Protein AF-0000000066051277 (afdb_homodimer)

Solvent-accessible surface area (backbone atoms only — not comparable to full-atom values): 14052 Å² total; per-residue (Å²): 125,56,69,66,59,28,50,52,52,25,37,53,49,44,34,52,48,51,53,49,52,51,49,50,53,50,52,48,50,51,59,50,65,76,51,90,43,71,68,25,50,47,50,42,51,48,32,66,74,40,41,68,62,47,46,63,62,49,44,80,50,38,84,92,51,58,75,88,71,47,57,61,63,60,47,34,45,51,41,49,37,49,40,40,54,74,71,34,86,90,47,46,30,68,54,43,52,53,51,49,35,55,50,27,51,70,78,54,38,70,67,49,19,53,50,51,45,59,34,46,60,72,66,45,57,91,78,105,125,55,70,67,57,27,50,52,52,25,37,53,48,46,36,52,48,51,53,50,51,51,51,49,54,50,52,49,48,51,59,50,65,75,49,89,42,70,66,25,49,48,50,41,52,48,32,67,77,39,40,67,64,47,48,62,61,49,44,81,51,39,85,93,50,58,74,86,72,49,58,59,62,61,47,34,46,50,41,48,39,50,40,40,54,74,72,34,85,91,47,48,30,68,55,45,51,51,51,48,34,55,50,28,51,71,78,54,39,70,66,50,20,53,51,51,44,59,35,46,60,70,67,46,57,92,77,106

Organism: Listeria innocua serovar 6a (strain ATCC BAA-680 / CLIP 11262) (NCBI:txid272626)

Nearest PDB structures (foldseek):
  1eyv-assembly1_A  TM=7.368E-01  e=5.996E-05  Mycobacterium tuberculosis
  3imq-assembly1_A  TM=7.359E-01  e=5.687E-05  Escherichia coli K-12
  1tzw-assembly1_A  TM=7.197E-01  e=1.256E-04  Thermotoga maritima
  4eya-assembly1_A  TM=8.739E-01  e=1.219E-03  Aquifex aeolicus VF5
  3r2d-assembly1_A  TM=8.546E-01  e=1.961E-03  Aquifex aeolicus

pLDDT: mean 93.43, std 6.81, range [56.47, 98.62]

Sequence (256 aa):
MKRREAREKALQAL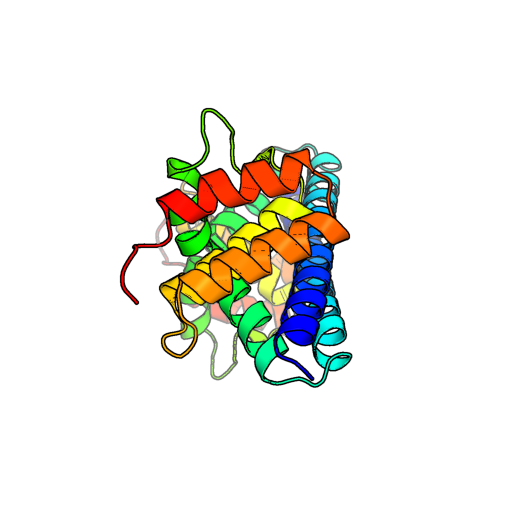FQIELNEMSLDQAIKNIMEDEQDDYMEQLVEGVMANKAEIDAIIEPNLDNWRIDRLNKVDLSLLRLSVYEIKYLDDVPNRVSLNESIEIAKIYSDEKSSKFINGVLANIAPEDKMKRREAREKALQALFQIELNEMSLDQAIKNIMEDEQDDYMEQLVEGVMANKAEIDAIIEPNLDNWRIDRLNKVDLSLLRLSVYEIKYLDDVPNRVSLNESIEIAKIYSDEKSSKFINGVLANIAPEDK

Foldseek 3Di:
DPPVVVVVVVVVVVVVVVVVVVVVVVVVVVVLVVDPDPVVNCLVVQLVVCVVVLLVLQQVLQDVDGLVPDDPVLSSLSSSLSSCQPPPPVAQNVRSLVVSLVVCVVPHNPVSSVNSNSRSVVRRDPGD/DPPVVVVVVVVVVVVVVVVVVVVVVVVVVVVLVVDPDPVVNCLVVQLVVCVVVLLVLQQVLQDVDGLVPDDPVLSSLSSSLSSCQPPPPVDQNVRSLVVSLVVCVVPHNPVSSVNSNSRSVVRRDPGD

Radius of gyration: 22.92 Å; Cα contacts (8 Å, |Δi|>4): 267; chains: 2; bounding box: 42×63×50 Å

InterPro domains:
  IPR006027 NusB/RsmB/TIM44 [PF01029] (4-124)
  IPR011605 NusB antitermination factor [MF_00073] (1-128)
  IPR011605 NusB antitermination factor [PTHR11078] (39-125)
  IPR011605 NusB antitermination factor [TIGR01951] (2-125)
  IPR035926 NusB-like superfamily [G3DSA:1.10.940.10] (1-128)
  IPR035926 NusB-like superfamily [SSF48013] (2-125)

Secondary structure (DSSP, 8-state):
--HHHHHHHHHHHHHHHHHHHHHHHHHHHHHHHH---HHHHHHHHHHHHTHHHHHHHHGGGSSS--GGGS-HHHHHHHHHHHHHHHH-TTS-HHHHHHHHHHHHHHHS-HHHHHHHHHHHHHHS-S--/--HHHHHHHHHHHHHHHHHHHHHHHHHHHHHHHH---HHHHHHHHHHHHTHHHHHHHHGGGSSS--GGGS-HHHHHHHHHHHHHHHH-TTS-HHHHHHHHHHHHHHHS-HHHHHHHHHHHHHHS-S--

Structure (mmCIF, N/CA/C/O backbone):
data_AF-0000000066051277-model_v1
#
loop_
_entity.id
_entity.type
_entity.pdbx_description
1 polymer 'Transcription antitermination protein NusB'
#
loop_
_atom_site.group_PDB
_atom_site.id
_atom_site.type_symbol
_atom_site.label_atom_id
_atom_site.label_alt_id
_atom_site.label_comp_id
_atom_site.label_asym_id
_atom_site.label_entity_id
_atom_site.label_seq_id
_atom_site.pdbx_PDB_ins_code
_atom_site.Cartn_x
_atom_site.Cartn_y
_atom_site.Cartn_z
_atom_site.occupancy
_atom_site.B_iso_or_equiv
_atom_site.auth_seq_id
_atom_site.auth_comp_id
_atom_site.auth_asym_id
_atom_site.auth_atom_id
_atom_site.pdbx_PDB_model_num
ATOM 1 N N . MET A 1 1 ? 11.234 27.391 3.758 1 76.5 1 MET A N 1
ATOM 2 C CA . MET A 1 1 ? 9.789 27.453 3.938 1 76.5 1 MET A CA 1
ATOM 3 C C . MET A 1 1 ? 9.43 27.594 5.41 1 76.5 1 MET A C 1
ATOM 5 O O . MET A 1 1 ? 10.125 27.078 6.281 1 76.5 1 MET A O 1
ATOM 9 N N . LYS A 1 2 ? 8.555 28.531 5.594 1 90.62 2 LYS A N 1
ATOM 10 C CA . LYS A 1 2 ? 7.996 28.594 6.941 1 90.62 2 LYS A CA 1
ATOM 11 C C . LYS A 1 2 ? 7.324 27.266 7.309 1 90.62 2 LYS A C 1
ATOM 13 O O . LYS A 1 2 ? 6.812 26.562 6.438 1 90.62 2 LYS A O 1
ATOM 18 N N . ARG A 1 3 ? 7.445 26.922 8.555 1 93.5 3 ARG A N 1
ATOM 19 C CA . ARG A 1 3 ? 6.918 25.641 9.008 1 93.5 3 ARG A CA 1
ATOM 20 C C . ARG A 1 3 ? 5.426 25.516 8.719 1 93.5 3 ARG A C 1
ATOM 22 O O . ARG A 1 3 ? 4.93 24.438 8.398 1 93.5 3 ARG A O 1
ATOM 29 N N . ARG A 1 4 ? 4.82 26.609 8.711 1 93.31 4 ARG A N 1
ATOM 30 C CA . ARG A 1 4 ? 3.398 26.625 8.375 1 93.31 4 ARG A CA 1
ATOM 31 C C . ARG A 1 4 ? 3.17 26.219 6.926 1 93.31 4 ARG A C 1
ATOM 33 O O . ARG A 1 4 ? 2.291 25.406 6.637 1 93.31 4 ARG A O 1
ATOM 40 N N . GLU A 1 5 ? 3.857 26.797 6.047 1 94 5 GLU A N 1
ATOM 41 C CA . GLU A 1 5 ? 3.775 26.453 4.633 1 94 5 GLU A CA 1
ATOM 42 C C . GLU A 1 5 ? 4.156 25 4.391 1 94 5 GLU A C 1
ATOM 44 O O . GLU A 1 5 ? 3.539 24.312 3.572 1 94 5 GLU A O 1
ATOM 49 N N . ALA A 1 6 ? 5.152 24.578 5.125 1 95.81 6 ALA A N 1
ATOM 50 C CA . ALA A 1 6 ? 5.582 23.188 5.023 1 95.81 6 ALA A CA 1
ATOM 51 C C . ALA A 1 6 ? 4.469 22.234 5.449 1 95.81 6 ALA A C 1
ATOM 53 O O . ALA A 1 6 ? 4.262 21.203 4.82 1 95.81 6 ALA A O 1
ATOM 54 N N . ARG A 1 7 ? 3.77 22.594 6.469 1 97 7 ARG A N 1
ATOM 55 C CA . ARG A 1 7 ? 2.643 21.797 6.934 1 97 7 ARG A CA 1
ATOM 56 C C . ARG A 1 7 ? 1.545 21.734 5.875 1 97 7 ARG A C 1
ATOM 58 O O . ARG A 1 7 ? 0.976 20.656 5.629 1 97 7 ARG A O 1
ATOM 65 N N . GLU A 1 8 ? 1.301 22.812 5.254 1 96.06 8 GLU A N 1
ATOM 66 C CA . GLU A 1 8 ? 0.269 22.859 4.223 1 96.06 8 GLU A CA 1
ATOM 67 C C . GLU A 1 8 ? 0.643 22 3.021 1 96.06 8 GLU A C 1
ATOM 69 O O . GLU A 1 8 ? -0.196 21.266 2.494 1 96.06 8 GLU A O 1
ATOM 74 N N . LYS A 1 9 ? 1.836 22.109 2.629 1 96.12 9 LYS A N 1
ATOM 75 C CA . LYS A 1 9 ? 2.311 21.281 1.52 1 96.12 9 LYS A CA 1
ATOM 76 C C . LYS A 1 9 ? 2.293 19.797 1.885 1 96.12 9 LYS A C 1
ATOM 78 O O . LYS A 1 9 ? 1.962 18.953 1.053 1 96.12 9 LYS A O 1
ATOM 83 N N . ALA A 1 10 ? 2.664 19.516 3.115 1 97.69 10 ALA A N 1
ATOM 84 C CA . ALA A 1 10 ? 2.611 18.125 3.59 1 97.69 10 ALA A CA 1
ATOM 85 C C . ALA A 1 10 ? 1.184 17.594 3.561 1 97.69 10 ALA A C 1
ATOM 87 O O . ALA A 1 10 ? 0.951 16.453 3.146 1 97.69 10 ALA A O 1
ATOM 88 N N . LEU A 1 11 ? 0.294 18.406 3.939 1 97.88 11 LEU A N 1
ATOM 89 C CA . LEU A 1 11 ? -1.113 18.031 3.895 1 97.88 11 LEU A CA 1
ATOM 90 C C . LEU A 1 11 ? -1.547 17.719 2.469 1 97.88 11 LEU A C 1
ATOM 92 O O . LEU A 1 11 ? -2.213 16.703 2.225 1 97.88 11 LEU A O 1
ATOM 96 N N . GLN A 1 12 ? -1.216 18.547 1.548 1 96.19 12 GLN A N 1
ATOM 97 C CA . GLN A 1 12 ? -1.553 18.328 0.144 1 96.19 12 GLN A CA 1
ATOM 98 C C . GLN A 1 12 ? -0.953 17.031 -0.378 1 96.19 12 GLN A C 1
ATOM 100 O O . GLN A 1 12 ? -1.622 16.266 -1.083 1 96.19 12 GLN A O 1
ATOM 105 N N . ALA A 1 13 ? 0.309 16.844 -0.024 1 96.88 13 ALA A N 1
ATOM 106 C CA . ALA A 1 13 ? 0.984 15.617 -0.44 1 96.88 13 ALA A CA 1
ATOM 107 C C . ALA A 1 13 ? 0.293 14.383 0.141 1 96.88 13 ALA A C 1
ATOM 109 O O . ALA A 1 13 ? 0.032 13.414 -0.576 1 96.88 13 ALA A O 1
ATOM 110 N N . LEU A 1 14 ? -0.016 14.406 1.415 1 97.81 14 LEU A N 1
ATOM 111 C CA . LEU A 1 14 ? -0.665 13.289 2.088 1 97.81 14 LEU A CA 1
ATOM 112 C C . LEU A 1 14 ? -2.043 13.023 1.49 1 97.81 14 LEU A C 1
ATOM 114 O O . LEU A 1 14 ? -2.443 11.867 1.339 1 97.81 14 LEU A O 1
ATOM 118 N N . PHE A 1 15 ? -2.691 14.109 1.168 1 96.06 15 PHE A N 1
ATOM 119 C CA . PHE A 1 15 ? -4 13.977 0.537 1 96.06 15 PHE A CA 1
ATOM 120 C C . PHE A 1 15 ? -3.879 13.297 -0.823 1 96.06 15 PHE A C 1
ATOM 122 O O . PHE A 1 15 ? -4.652 12.391 -1.141 1 96.06 15 PHE A O 1
ATOM 129 N N . GLN A 1 16 ? -2.957 13.711 -1.599 1 95.5 16 GLN A N 1
ATOM 130 C CA . GLN A 1 16 ? -2.734 13.133 -2.92 1 95.5 16 GLN A CA 1
ATOM 131 C C . GLN A 1 16 ? -2.354 11.656 -2.818 1 95.5 16 GLN A C 1
ATOM 133 O O . GLN A 1 16 ? -2.83 10.836 -3.602 1 95.5 16 GLN A O 1
ATOM 138 N N . ILE A 1 17 ? -1.515 11.359 -1.875 1 96.38 17 ILE A N 1
ATOM 139 C CA . ILE A 1 17 ? -1.095 9.977 -1.656 1 96.38 17 ILE A CA 1
ATOM 140 C C . ILE A 1 17 ? -2.307 9.117 -1.305 1 96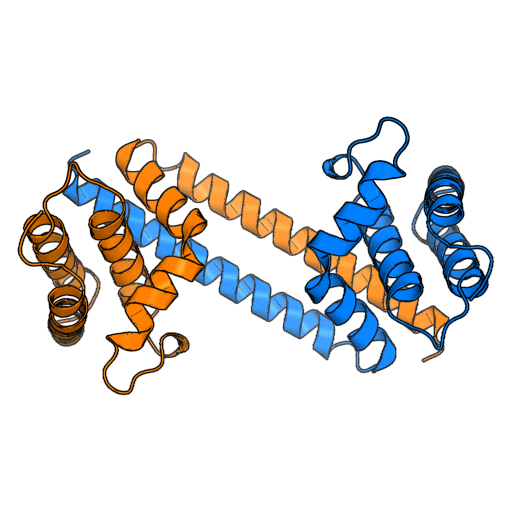.38 17 ILE A C 1
ATOM 142 O O . ILE A 1 17 ? -2.469 8.016 -1.831 1 96.38 17 ILE A O 1
ATOM 146 N N . GLU A 1 18 ? -3.143 9.641 -0.452 1 95.38 18 GLU A N 1
ATOM 147 C CA . GLU A 1 18 ? -4.367 8.938 -0.082 1 95.38 18 GLU A CA 1
ATOM 148 C C . GLU A 1 18 ? -5.238 8.672 -1.305 1 95.38 18 GLU A C 1
ATOM 150 O O . GLU A 1 18 ? -5.797 7.578 -1.447 1 95.38 18 GLU A O 1
ATOM 155 N N . LEU A 1 19 ? -5.402 9.617 -2.139 1 94.38 19 LEU A N 1
ATOM 156 C CA . LEU A 1 19 ? -6.203 9.469 -3.348 1 94.38 19 LEU A CA 1
ATOM 157 C C . LEU A 1 19 ? -5.613 8.391 -4.258 1 94.38 19 LEU A C 1
ATOM 159 O O . LEU A 1 19 ? -6.348 7.59 -4.836 1 94.38 19 LEU A O 1
ATOM 163 N N . ASN A 1 20 ? -4.309 8.406 -4.371 1 95.62 20 ASN A N 1
ATOM 164 C CA . ASN A 1 20 ? -3.633 7.406 -5.191 1 95.62 20 ASN A CA 1
ATOM 165 C C . ASN A 1 20 ? -3.803 6 -4.613 1 95.62 20 ASN A C 1
ATOM 167 O O . ASN A 1 20 ? -3.988 5.039 -5.359 1 95.62 20 ASN A O 1
ATOM 171 N N . GLU A 1 21 ? -3.721 5.91 -3.365 1 95.81 21 GLU A N 1
ATOM 172 C CA . GLU A 1 21 ? -3.914 4.617 -2.711 1 95.81 21 GLU A CA 1
ATOM 173 C C . GLU A 1 21 ? -5.332 4.098 -2.924 1 95.81 21 GLU A C 1
ATOM 175 O O . GLU A 1 21 ? -5.535 2.9 -3.133 1 95.81 21 GLU A O 1
ATOM 180 N N . MET A 1 22 ? -6.254 4.953 -2.887 1 94.12 22 MET A N 1
ATOM 181 C CA . MET A 1 22 ? -7.641 4.578 -3.129 1 94.12 22 MET A CA 1
ATOM 182 C C . MET A 1 22 ? -7.836 4.102 -4.562 1 94.12 22 MET A C 1
ATOM 184 O O . MET A 1 22 ? -8.57 3.143 -4.812 1 94.12 22 MET A O 1
ATOM 188 N N . SER A 1 23 ? -7.191 4.793 -5.438 1 95.62 23 SER A N 1
ATOM 189 C CA . SER A 1 23 ? -7.254 4.398 -6.84 1 95.62 23 SER A CA 1
ATOM 190 C C . SER A 1 23 ? -6.641 3.016 -7.051 1 95.62 23 SER A C 1
ATOM 192 O O . SER A 1 23 ? -7.16 2.213 -7.828 1 95.62 23 SER A O 1
ATOM 194 N N . LEU A 1 24 ? -5.559 2.781 -6.391 1 95.06 24 LEU A N 1
ATOM 195 C CA . LEU A 1 24 ? -4.93 1.468 -6.457 1 95.06 24 LEU A CA 1
ATOM 196 C C . LEU A 1 24 ? -5.863 0.387 -5.926 1 95.06 24 LEU A C 1
ATOM 198 O O . LEU A 1 24 ? -6.035 -0.658 -6.559 1 95.06 24 LEU A O 1
ATOM 202 N N . ASP A 1 25 ? -6.5 0.629 -4.844 1 95.31 25 ASP A N 1
ATOM 203 C CA . ASP A 1 25 ? -7.438 -0.32 -4.25 1 95.31 25 ASP A CA 1
ATOM 204 C C . ASP A 1 25 ? -8.586 -0.632 -5.211 1 95.31 25 ASP A C 1
ATOM 206 O O . ASP A 1 25 ? -8.992 -1.788 -5.344 1 95.31 25 ASP A O 1
ATOM 210 N N . GLN A 1 26 ? -9.078 0.379 -5.824 1 95.56 26 GLN A N 1
ATOM 211 C CA . GLN A 1 26 ? -10.164 0.199 -6.781 1 95.56 26 GLN A CA 1
ATOM 212 C C . GLN A 1 26 ? -9.695 -0.602 -7.992 1 95.56 26 GLN A C 1
ATOM 214 O O . GLN A 1 26 ? -10.43 -1.454 -8.5 1 95.56 26 GLN A O 1
ATOM 219 N N . ALA A 1 27 ? -8.516 -0.322 -8.445 1 93.69 27 ALA A N 1
ATOM 220 C CA . ALA A 1 27 ? -7.949 -1.06 -9.57 1 93.69 27 ALA A CA 1
ATOM 221 C C . ALA A 1 27 ? -7.824 -2.545 -9.242 1 93.69 27 ALA A C 1
ATOM 223 O O . ALA A 1 27 ? -8.172 -3.398 -10.062 1 93.69 27 ALA A O 1
ATOM 224 N N . ILE A 1 28 ? -7.418 -2.82 -8.094 1 93.31 28 ILE A N 1
ATOM 225 C CA . ILE A 1 28 ? -7.262 -4.199 -7.648 1 93.31 28 ILE A CA 1
ATOM 226 C C . ILE A 1 28 ? -8.625 -4.879 -7.582 1 93.31 28 ILE A C 1
ATOM 228 O O . ILE A 1 28 ? -8.789 -6.004 -8.055 1 93.31 28 ILE A O 1
ATOM 232 N N . LYS A 1 29 ? -9.562 -4.207 -7.059 1 94.38 29 LYS A N 1
ATOM 233 C CA . LYS A 1 29 ? -10.922 -4.738 -6.988 1 94.38 29 LYS A CA 1
ATOM 234 C C . LYS A 1 29 ? -11.469 -5.039 -8.375 1 94.38 29 LYS A C 1
ATOM 236 O O . LYS A 1 29 ? -12.125 -6.066 -8.586 1 94.38 29 LYS A O 1
ATOM 241 N N . ASN A 1 30 ? -11.195 -4.168 -9.281 1 94.88 30 ASN A N 1
ATOM 242 C CA . ASN A 1 30 ? -11.656 -4.363 -10.648 1 94.88 30 ASN A CA 1
ATOM 243 C C . ASN A 1 30 ? -11.023 -5.602 -11.281 1 94.88 30 ASN A C 1
ATOM 245 O O . ASN A 1 30 ? -11.711 -6.367 -11.969 1 94.88 30 ASN A O 1
ATOM 249 N N . ILE A 1 31 ? -9.75 -5.766 -11.055 1 91.81 31 ILE A N 1
ATOM 250 C CA . ILE A 1 31 ? -9.039 -6.93 -11.57 1 91.81 31 ILE A CA 1
ATOM 251 C C . ILE A 1 31 ? -9.664 -8.211 -11.016 1 91.81 31 ILE A C 1
ATOM 253 O O . ILE A 1 31 ? -9.875 -9.172 -11.75 1 91.81 31 ILE A O 1
ATOM 257 N N . MET A 1 32 ? -10.008 -8.188 -9.75 1 91.94 32 MET A N 1
ATOM 258 C CA . MET A 1 32 ? -10.547 -9.352 -9.055 1 91.94 32 MET A CA 1
ATOM 259 C C . MET A 1 32 ? -11.984 -9.617 -9.484 1 91.94 32 MET A C 1
ATOM 261 O O . MET A 1 32 ? -12.406 -10.773 -9.562 1 91.94 32 MET A O 1
ATOM 265 N N . GLU A 1 33 ? -12.742 -8.602 -9.68 1 89.88 33 GLU A N 1
ATOM 266 C CA . GLU A 1 33 ? -14.148 -8.742 -10.039 1 89.88 33 GLU A CA 1
ATOM 267 C C . GLU A 1 33 ? -14.312 -9.273 -11.461 1 89.88 33 GLU A C 1
ATOM 269 O O . GLU A 1 33 ? -15.305 -9.945 -11.766 1 89.88 33 GLU A O 1
ATOM 274 N N . ASP A 1 34 ? -13.398 -8.977 -12.297 1 86.06 34 ASP A N 1
ATOM 275 C CA . ASP A 1 34 ? -13.461 -9.414 -13.688 1 86.06 34 ASP A CA 1
ATOM 276 C C . ASP A 1 34 ? -13.273 -10.93 -13.789 1 86.06 34 ASP A C 1
ATOM 278 O O . ASP A 1 34 ? -13.719 -11.547 -14.758 1 86.06 34 ASP A O 1
ATOM 282 N N . GLU A 1 35 ? -12.672 -11.438 -12.688 1 76.19 35 GLU A N 1
ATOM 283 C CA . GLU A 1 35 ? -12.406 -12.875 -12.711 1 76.19 35 GLU A CA 1
ATOM 284 C C . GLU A 1 35 ? -13.195 -13.602 -11.625 1 76.19 35 GLU A C 1
ATOM 286 O O . GLU A 1 35 ? -13.039 -13.305 -10.438 1 76.19 35 GLU A O 1
ATOM 291 N N . GLN A 1 36 ? -14.227 -14.219 -11.953 1 81.38 36 GLN A N 1
ATOM 292 C CA . GLN A 1 36 ? -15.109 -14.891 -10.992 1 81.38 36 GLN A CA 1
ATOM 293 C C . GLN A 1 36 ? -14.734 -16.359 -10.844 1 81.38 36 GLN A C 1
ATOM 295 O O . GLN A 1 36 ? -15.328 -17.234 -11.484 1 81.38 36 GLN A O 1
ATOM 300 N N . ASP A 1 37 ? -13.641 -16.641 -10.188 1 93.06 37 ASP A N 1
ATOM 301 C CA . ASP A 1 37 ? -13.211 -17.984 -9.82 1 93.06 37 ASP A CA 1
ATOM 302 C C . ASP A 1 37 ? -12.688 -18.016 -8.383 1 93.06 37 ASP A C 1
ATOM 304 O O . ASP A 1 37 ? -11.742 -17.312 -8.039 1 93.06 37 ASP A O 1
ATOM 308 N N . ASP A 1 38 ? -13.266 -18.875 -7.598 1 93.94 38 ASP A N 1
ATOM 309 C CA . ASP A 1 38 ? -12.984 -18.906 -6.164 1 93.94 38 ASP A CA 1
ATOM 310 C C . ASP A 1 38 ? -11.523 -19.266 -5.906 1 93.94 38 ASP A C 1
ATOM 312 O O . ASP A 1 38 ? -10.898 -18.719 -4.988 1 93.94 38 ASP A O 1
ATOM 316 N N . TYR A 1 39 ? -11.086 -20.188 -6.668 1 95.69 39 TYR A N 1
ATOM 317 C CA . TYR A 1 39 ? -9.703 -20.609 -6.461 1 95.69 39 TYR A CA 1
ATOM 318 C C . TYR A 1 39 ? -8.734 -19.516 -6.863 1 95.69 39 TYR A C 1
ATOM 320 O O . TYR A 1 39 ? -7.762 -19.234 -6.148 1 95.69 39 TYR A O 1
ATOM 328 N N . MET A 1 40 ? -8.938 -18.844 -7.973 1 96.5 40 MET A N 1
ATOM 329 C CA . MET A 1 40 ? -8.125 -17.703 -8.406 1 96.5 40 MET A CA 1
ATOM 330 C C . MET A 1 40 ? -8.109 -16.609 -7.352 1 96.5 40 MET A C 1
ATOM 332 O O . MET A 1 40 ? -7.055 -16.062 -7.023 1 96.5 40 MET A O 1
ATOM 336 N N . GLU A 1 41 ? -9.258 -16.328 -6.828 1 96.25 41 GLU A N 1
ATOM 337 C CA . GLU A 1 41 ? -9.383 -15.305 -5.801 1 96.25 41 GLU A CA 1
ATOM 338 C C . GLU A 1 41 ? -8.609 -15.672 -4.543 1 96.25 41 GLU A C 1
ATOM 340 O O . GLU A 1 41 ? -7.934 -14.828 -3.951 1 96.25 41 GLU A O 1
ATOM 345 N N . GLN A 1 42 ? -8.734 -16.875 -4.207 1 96.69 42 GLN A N 1
ATOM 346 C CA . GLN A 1 42 ? -8.008 -17.391 -3.045 1 96.69 42 GLN A CA 1
ATOM 347 C C . GLN A 1 42 ? -6.504 -17.219 -3.223 1 96.69 42 GLN A C 1
ATOM 349 O O . GLN A 1 42 ? -5.805 -16.812 -2.297 1 96.69 42 GLN A O 1
ATOM 354 N N . LEU A 1 43 ? -6.059 -17.531 -4.359 1 97.75 43 LEU A N 1
ATOM 355 C CA . LEU A 1 43 ? -4.633 -17.438 -4.648 1 97.75 43 LEU A CA 1
ATOM 356 C C . LEU A 1 43 ? -4.16 -15.992 -4.559 1 97.75 43 LEU A C 1
ATOM 358 O O . LEU A 1 43 ? -3.17 -15.703 -3.881 1 97.75 43 LEU A O 1
ATOM 362 N N . VAL A 1 44 ? -4.879 -15.078 -5.223 1 97.94 44 VAL A N 1
ATOM 363 C CA . VAL A 1 44 ? -4.465 -13.68 -5.289 1 97.94 44 VAL A CA 1
ATOM 364 C C . VAL A 1 44 ? -4.562 -13.047 -3.904 1 97.94 44 VAL A C 1
ATOM 366 O O . VAL A 1 44 ? -3.609 -12.43 -3.428 1 97.94 44 VAL A O 1
ATOM 369 N N . GLU A 1 45 ? -5.672 -13.234 -3.24 1 97.12 45 GLU A N 1
ATOM 370 C CA . GLU A 1 45 ? -5.871 -12.672 -1.908 1 97.12 45 GLU A CA 1
ATOM 371 C C . GLU A 1 45 ? -4.883 -13.266 -0.908 1 97.12 45 GLU A C 1
ATOM 373 O O . GLU A 1 45 ? -4.367 -12.555 -0.04 1 97.12 45 GLU A O 1
ATOM 378 N N . GLY A 1 46 ? -4.703 -14.539 -1.04 1 98.19 46 GLY A N 1
ATOM 379 C CA . GLY A 1 46 ? -3.762 -15.219 -0.165 1 98.19 46 GLY A CA 1
ATOM 380 C C . GLY A 1 46 ? -2.344 -14.688 -0.293 1 98.19 46 GLY A C 1
ATOM 381 O O . GLY A 1 46 ? -1.683 -14.422 0.712 1 98.19 46 GLY A O 1
ATOM 382 N N . VAL A 1 47 ? -1.893 -14.508 -1.493 1 98.62 47 VAL A N 1
ATOM 383 C CA . VAL A 1 47 ? -0.553 -13.984 -1.741 1 98.62 47 VAL A CA 1
ATOM 384 C C . VAL A 1 47 ? -0.44 -12.57 -1.185 1 98.62 47 VAL A C 1
ATOM 386 O O . VAL A 1 47 ? 0.524 -12.242 -0.488 1 98.62 47 VAL A O 1
ATOM 389 N N . MET A 1 48 ? -1.426 -11.734 -1.473 1 97.5 48 MET A N 1
ATOM 390 C CA . MET A 1 48 ? -1.398 -10.344 -1.026 1 97.5 48 MET A CA 1
ATOM 391 C C . MET A 1 48 ? -1.403 -10.258 0.497 1 97.5 48 MET A C 1
ATOM 393 O O . MET A 1 48 ? -0.68 -9.453 1.081 1 97.5 48 MET A O 1
ATOM 397 N N . ALA A 1 49 ? -2.137 -11.109 1.156 1 97.19 49 ALA A N 1
ATOM 398 C CA . ALA A 1 49 ? -2.291 -11.086 2.607 1 97.19 49 ALA A CA 1
ATOM 399 C C . ALA A 1 49 ? -1.029 -11.594 3.301 1 97.19 49 ALA A C 1
ATOM 401 O O . ALA A 1 49 ? -0.766 -11.242 4.453 1 97.19 49 ALA A O 1
ATOM 402 N N . ASN A 1 50 ? -0.231 -12.398 2.635 1 98.06 50 ASN A N 1
ATOM 403 C CA . ASN A 1 50 ? 0.931 -13.031 3.248 1 98.06 50 ASN A CA 1
ATOM 404 C C . ASN A 1 50 ? 2.221 -12.664 2.521 1 98.06 50 ASN A C 1
ATOM 406 O O . ASN A 1 50 ? 3.205 -13.398 2.578 1 98.06 50 ASN A O 1
ATOM 410 N N . LYS A 1 51 ? 2.168 -11.633 1.848 1 97.81 51 LYS A N 1
ATOM 411 C CA . LYS A 1 51 ? 3.244 -11.242 0.941 1 97.81 51 LYS A CA 1
ATOM 412 C C . LYS A 1 51 ? 4.586 -11.203 1.665 1 97.81 51 LYS A C 1
ATOM 414 O O . LYS A 1 51 ? 5.574 -11.766 1.184 1 97.81 51 LYS A O 1
ATOM 419 N N . ALA A 1 52 ? 4.656 -10.578 2.855 1 96.62 52 ALA A N 1
ATOM 420 C CA . ALA A 1 52 ? 5.902 -10.422 3.602 1 96.62 52 ALA A CA 1
ATOM 421 C C . ALA A 1 52 ? 6.465 -11.773 4.012 1 96.62 52 ALA A C 1
ATOM 423 O O . ALA A 1 52 ? 7.668 -12.023 3.881 1 96.62 52 ALA A O 1
ATOM 424 N N . GLU A 1 53 ? 5.656 -12.578 4.535 1 97.62 53 GLU A N 1
ATOM 425 C CA . GLU A 1 53 ? 6.094 -13.906 4.945 1 97.62 53 GLU A CA 1
ATOM 426 C C . GLU A 1 53 ? 6.555 -14.727 3.746 1 97.62 53 GLU A C 1
ATOM 428 O O . GLU A 1 53 ? 7.566 -15.43 3.82 1 97.62 53 GLU A O 1
ATOM 433 N N . ILE A 1 54 ? 5.82 -14.648 2.686 1 98.19 54 ILE A N 1
ATOM 434 C CA . ILE A 1 54 ? 6.156 -15.367 1.457 1 98.19 54 ILE A CA 1
ATOM 435 C C . ILE A 1 54 ? 7.516 -14.898 0.945 1 98.19 54 ILE A C 1
ATOM 437 O O . ILE A 1 54 ? 8.375 -15.719 0.604 1 98.19 54 ILE A O 1
ATOM 441 N N . ASP A 1 55 ? 7.73 -13.617 0.933 1 97.69 55 ASP A N 1
ATOM 442 C CA . ASP A 1 55 ? 9.008 -13.07 0.497 1 97.69 55 ASP A CA 1
ATOM 443 C C . ASP A 1 55 ? 10.148 -13.547 1.396 1 97.69 55 ASP A C 1
ATOM 445 O O . ASP A 1 55 ? 11.25 -13.812 0.917 1 97.69 55 ASP A O 1
ATOM 449 N N . ALA A 1 56 ? 9.852 -13.617 2.646 1 96.81 56 ALA A N 1
ATOM 450 C CA . ALA A 1 56 ? 10.852 -14.07 3.613 1 96.81 56 ALA A CA 1
ATOM 451 C C . ALA A 1 56 ? 11.266 -15.516 3.35 1 96.81 56 ALA A C 1
ATOM 453 O O . ALA A 1 56 ? 12.391 -15.914 3.645 1 96.81 56 ALA A O 1
ATOM 454 N N . ILE A 1 57 ? 10.375 -16.266 2.805 1 96.56 57 ILE A N 1
ATOM 455 C CA . ILE A 1 57 ? 10.648 -17.672 2.473 1 96.56 57 ILE A CA 1
ATOM 456 C C . ILE A 1 57 ? 11.453 -17.734 1.175 1 96.56 57 ILE A C 1
ATOM 458 O O . ILE A 1 57 ? 12.367 -18.547 1.048 1 96.56 57 ILE A O 1
ATOM 462 N N . ILE A 1 58 ? 11.172 -16.875 0.247 1 97.38 58 ILE A N 1
ATOM 463 C CA . ILE A 1 58 ? 11.773 -16.891 -1.081 1 97.38 58 ILE A CA 1
ATOM 464 C C . ILE A 1 58 ? 13.219 -16.391 -0.999 1 97.38 58 ILE A C 1
ATOM 466 O O . ILE A 1 58 ? 14.117 -16.969 -1.596 1 97.38 58 ILE A O 1
ATOM 470 N N . GLU A 1 59 ? 13.422 -15.422 -0.239 1 96.12 59 GLU A N 1
ATOM 471 C CA . GLU A 1 59 ? 14.648 -14.633 -0.252 1 96.12 59 GLU A CA 1
ATOM 472 C C . GLU A 1 59 ? 15.867 -15.508 0.052 1 96.12 59 GLU A C 1
ATOM 474 O O . GLU A 1 59 ? 16.875 -15.461 -0.666 1 96.12 59 GLU A O 1
ATOM 479 N N . PRO A 1 60 ? 15.812 -16.312 1.127 1 94.5 60 PRO A N 1
ATOM 480 C CA . PRO A 1 60 ? 16.984 -17.125 1.454 1 94.5 60 PRO A CA 1
ATOM 481 C C . PRO A 1 60 ? 17.281 -18.172 0.387 1 94.5 60 PRO A C 1
ATOM 483 O O . PRO A 1 60 ? 18.375 -18.766 0.391 1 94.5 60 PRO A O 1
ATOM 486 N N . ASN A 1 61 ? 16.375 -18.469 -0.513 1 94.62 61 ASN A N 1
ATOM 487 C CA . ASN A 1 61 ? 16.562 -19.531 -1.501 1 94.62 61 ASN A CA 1
ATOM 488 C C . ASN A 1 61 ? 16.953 -18.969 -2.861 1 94.62 61 ASN A C 1
ATOM 490 O O . ASN A 1 61 ? 17 -19.688 -3.852 1 94.62 61 ASN A O 1
ATOM 494 N N . LEU A 1 62 ? 17.172 -17.641 -2.852 1 93.94 62 LEU A N 1
ATOM 495 C CA . LEU A 1 62 ? 17.672 -16.984 -4.051 1 93.94 62 LEU A CA 1
ATOM 496 C C . LEU A 1 62 ? 19.188 -17.016 -4.086 1 93.94 62 LEU A C 1
ATOM 498 O O . LEU A 1 62 ? 19.844 -16.703 -3.082 1 93.94 62 LEU A O 1
ATOM 502 N N . ASP A 1 63 ? 19.812 -17.641 -4.953 1 85.56 63 ASP A N 1
ATOM 503 C CA . ASP A 1 63 ? 21.266 -17.734 -5.07 1 85.56 63 ASP A CA 1
ATOM 504 C C . ASP A 1 63 ? 21.859 -16.406 -5.512 1 85.56 63 ASP A C 1
ATOM 506 O O . ASP A 1 63 ? 21.953 -16.125 -6.711 1 85.56 63 ASP A O 1
ATOM 510 N N . ASN A 1 64 ? 22.297 -15.586 -4.586 1 80.88 64 ASN A N 1
ATOM 511 C CA . ASN A 1 64 ? 23.047 -14.375 -4.871 1 80.88 64 ASN A CA 1
ATOM 512 C C . ASN A 1 64 ? 22.188 -13.305 -5.527 1 80.88 64 ASN A C 1
ATOM 514 O O . ASN A 1 64 ? 22.672 -12.516 -6.336 1 80.88 64 ASN A O 1
ATOM 518 N N . TRP A 1 65 ? 20.891 -13.477 -5.621 1 83.06 65 TRP A N 1
ATOM 519 C CA . TRP A 1 65 ? 19.984 -12.469 -6.164 1 83.06 65 TRP A CA 1
ATOM 520 C C . TRP A 1 65 ? 19.172 -11.82 -5.051 1 83.06 65 TRP A C 1
ATOM 522 O O . TRP A 1 65 ? 18.844 -12.461 -4.047 1 83.06 65 TRP A O 1
ATOM 532 N N . ARG A 1 66 ? 18.969 -10.578 -5.328 1 91.31 66 ARG A N 1
ATOM 533 C CA . ARG A 1 66 ? 18 -9.867 -4.48 1 91.31 66 ARG A CA 1
ATOM 534 C C . ARG A 1 66 ? 16.594 -9.992 -5.035 1 91.31 66 ARG A C 1
ATOM 536 O O . ARG A 1 66 ? 16.391 -9.992 -6.254 1 91.31 66 ARG A O 1
ATOM 543 N N . ILE A 1 67 ? 15.641 -10.148 -4.148 1 94.75 67 ILE A N 1
ATOM 544 C CA . ILE A 1 67 ? 14.258 -10.367 -4.531 1 94.75 67 ILE A CA 1
ATOM 545 C C . ILE A 1 67 ? 13.758 -9.195 -5.367 1 94.75 67 ILE A C 1
ATOM 547 O O . ILE A 1 67 ? 12.945 -9.375 -6.281 1 94.75 67 ILE A O 1
ATOM 551 N N . ASP A 1 68 ? 14.297 -7.965 -5.09 1 91.62 68 ASP A N 1
ATOM 552 C CA . ASP A 1 68 ? 13.828 -6.77 -5.789 1 91.62 68 ASP A CA 1
ATOM 553 C C . ASP A 1 68 ? 14.391 -6.703 -7.203 1 91.62 68 ASP A C 1
ATOM 555 O O . ASP A 1 68 ? 13.961 -5.875 -8.008 1 91.62 68 ASP A O 1
ATOM 559 N N . ARG A 1 69 ? 15.305 -7.547 -7.547 1 92.38 69 ARG A N 1
ATOM 560 C CA . ARG A 1 69 ? 15.922 -7.559 -8.867 1 92.38 69 ARG A CA 1
ATOM 561 C C . ARG A 1 69 ? 15.242 -8.578 -9.781 1 92.38 69 ARG A C 1
ATOM 563 O O . ARG A 1 69 ? 15.5 -8.617 -10.984 1 92.38 69 ARG A O 1
ATOM 570 N N . LEU A 1 70 ? 14.414 -9.391 -9.234 1 94.31 70 LEU A N 1
ATOM 571 C CA . LEU A 1 70 ? 13.695 -10.383 -10.031 1 94.31 70 LEU A CA 1
ATOM 572 C C . LEU A 1 70 ? 12.703 -9.695 -10.969 1 94.31 70 LEU A C 1
ATOM 574 O O . LEU A 1 70 ? 12.086 -8.695 -10.609 1 94.31 70 LEU A O 1
ATOM 578 N N . ASN A 1 71 ? 12.672 -10.312 -12.203 1 93.31 71 ASN A N 1
ATOM 579 C CA . ASN A 1 71 ? 11.578 -9.812 -13.023 1 93.31 71 ASN A CA 1
ATOM 580 C C . ASN A 1 71 ? 10.219 -10.047 -12.367 1 93.31 71 ASN A C 1
ATOM 582 O O . ASN A 1 71 ? 10.039 -11.031 -11.648 1 93.31 71 ASN A O 1
ATOM 586 N N . LYS A 1 72 ? 9.281 -9.234 -12.57 1 95.12 72 LYS A N 1
ATOM 587 C CA . LYS A 1 72 ? 8.039 -9.18 -11.805 1 95.12 72 LYS A CA 1
ATOM 588 C C . LYS A 1 72 ? 7.164 -10.391 -12.094 1 95.12 72 LYS A C 1
ATOM 590 O O . LYS A 1 72 ? 6.434 -10.859 -11.219 1 95.12 72 LYS A O 1
ATOM 595 N N . VAL A 1 73 ? 7.266 -10.906 -13.25 1 95.75 73 VAL A N 1
ATOM 596 C CA . VAL A 1 73 ? 6.5 -12.109 -13.578 1 95.75 73 VAL A CA 1
ATOM 597 C C . VAL A 1 73 ? 7.016 -13.281 -12.75 1 95.75 73 VAL A C 1
ATOM 599 O O . VAL A 1 73 ? 6.23 -14.008 -12.133 1 95.75 73 VAL A O 1
ATOM 602 N N . ASP A 1 74 ? 8.328 -13.508 -12.742 1 96.12 74 ASP A N 1
ATOM 603 C CA . ASP A 1 74 ? 8.938 -14.586 -11.969 1 96.12 74 ASP A CA 1
ATOM 604 C C . ASP A 1 74 ? 8.641 -14.438 -10.484 1 96.12 74 ASP A C 1
ATOM 606 O O . ASP A 1 74 ? 8.32 -15.414 -9.805 1 96.12 74 ASP A O 1
ATOM 610 N N . LEU A 1 75 ? 8.719 -13.242 -10.07 1 96.81 75 LEU A N 1
ATOM 611 C CA . LEU A 1 75 ? 8.445 -12.984 -8.664 1 96.81 75 LEU A CA 1
ATOM 612 C C . LEU A 1 75 ? 7 -13.328 -8.32 1 96.81 75 LEU A C 1
ATOM 614 O O . LEU A 1 75 ? 6.738 -13.969 -7.297 1 96.81 75 LEU A O 1
ATOM 618 N N . SER A 1 76 ? 6.086 -12.867 -9.148 1 97.94 76 SER A N 1
ATOM 619 C CA . SER A 1 76 ? 4.676 -13.156 -8.93 1 97.94 76 SER A CA 1
ATOM 620 C C . SER A 1 76 ? 4.41 -14.664 -8.93 1 97.94 76 SER A C 1
ATOM 622 O O . SER A 1 76 ? 3.635 -15.164 -8.117 1 97.94 76 SER A O 1
ATOM 624 N N . LEU A 1 77 ? 5.078 -15.32 -9.812 1 97.88 77 LEU A N 1
ATOM 625 C CA . LEU A 1 77 ? 4.914 -16.766 -9.891 1 97.88 77 LEU A CA 1
ATOM 626 C C . LEU A 1 77 ? 5.48 -17.453 -8.656 1 97.88 77 LEU A C 1
ATOM 628 O O . LEU A 1 77 ? 4.863 -18.375 -8.109 1 97.88 77 LEU A O 1
ATOM 632 N N . LEU A 1 78 ? 6.637 -17.047 -8.188 1 97.69 78 LEU A N 1
ATOM 633 C CA . LEU A 1 78 ? 7.234 -17.594 -6.977 1 97.69 78 LEU A CA 1
ATOM 634 C C . LEU A 1 78 ? 6.32 -17.391 -5.773 1 97.69 78 LEU A C 1
ATOM 636 O O . LEU A 1 78 ? 6.09 -18.312 -4.992 1 97.69 78 LEU A O 1
ATOM 640 N N . ARG A 1 79 ? 5.797 -16.203 -5.711 1 98.38 79 ARG A N 1
ATOM 641 C CA . ARG A 1 79 ? 4.906 -15.898 -4.594 1 98.38 79 ARG A CA 1
ATOM 642 C C . ARG A 1 79 ? 3.656 -16.766 -4.641 1 98.38 79 ARG A C 1
ATOM 644 O O . ARG A 1 79 ? 3.225 -17.297 -3.615 1 98.38 79 ARG A O 1
ATOM 651 N N . LEU A 1 80 ? 3.154 -16.859 -5.797 1 98.44 80 LEU A N 1
ATOM 652 C CA . LEU A 1 80 ? 1.979 -17.703 -5.996 1 98.44 80 LEU A CA 1
ATOM 653 C C . LEU A 1 80 ? 2.268 -19.141 -5.594 1 98.44 80 LEU A C 1
ATOM 655 O O . LEU A 1 80 ? 1.492 -19.766 -4.855 1 98.44 80 LEU A O 1
ATOM 659 N N . SER A 1 81 ? 3.369 -19.688 -6.012 1 98.06 81 SER A N 1
ATOM 660 C CA . SER A 1 81 ? 3.75 -21.078 -5.754 1 98.06 81 SER A CA 1
ATOM 661 C C . SER A 1 81 ? 4.016 -21.312 -4.27 1 98.06 81 SER A C 1
ATOM 663 O O . SER A 1 81 ? 3.562 -22.312 -3.705 1 98.06 81 SER A O 1
ATOM 665 N N . VAL A 1 82 ? 4.703 -20.422 -3.67 1 98 82 VAL A N 1
ATOM 666 C CA . VAL A 1 82 ? 5.031 -20.562 -2.256 1 98 82 VAL A CA 1
ATOM 667 C C . VAL A 1 82 ? 3.756 -20.5 -1.419 1 98 82 VAL A C 1
ATOM 669 O O . VAL A 1 82 ? 3.621 -21.234 -0.427 1 98 82 VAL A O 1
ATOM 672 N N . TYR A 1 83 ? 2.828 -19.672 -1.845 1 98.44 83 TYR A N 1
ATOM 673 C CA . TYR A 1 83 ? 1.547 -19.625 -1.148 1 98.44 83 TYR A CA 1
ATOM 674 C C . TYR A 1 83 ? 0.854 -20.984 -1.193 1 98.44 83 TYR A C 1
ATOM 676 O O . TYR A 1 83 ? 0.38 -21.469 -0.168 1 98.44 83 TYR A O 1
ATOM 684 N N . GLU A 1 84 ? 0.827 -21.594 -2.373 1 97.56 84 GLU A N 1
ATOM 685 C CA . GLU A 1 84 ? 0.184 -22.891 -2.506 1 97.56 84 GLU A CA 1
ATOM 686 C C . GLU A 1 84 ? 0.875 -23.938 -1.64 1 97.56 84 GLU A C 1
ATOM 688 O O . GLU A 1 84 ? 0.214 -24.703 -0.924 1 97.56 84 GLU A O 1
ATOM 693 N N . ILE A 1 85 ? 2.104 -23.906 -1.686 1 96.5 85 ILE A N 1
ATOM 694 C CA . ILE A 1 85 ? 2.908 -24.906 -1 1 96.5 85 ILE A CA 1
ATOM 695 C C . ILE A 1 85 ? 2.75 -24.75 0.511 1 96.5 85 ILE A C 1
ATOM 697 O O . ILE A 1 85 ? 2.578 -25.734 1.229 1 96.5 85 ILE A O 1
ATOM 701 N N . LYS A 1 86 ? 2.738 -23.594 0.942 1 95.94 86 LYS A N 1
ATOM 702 C CA . LYS A 1 86 ? 2.797 -23.344 2.379 1 95.94 86 LYS A CA 1
ATOM 703 C C . LYS A 1 86 ? 1.399 -23.344 2.994 1 95.94 86 LYS A C 1
ATOM 705 O O . LYS A 1 86 ? 1.214 -23.812 4.121 1 95.94 86 LYS A O 1
ATOM 710 N N . TYR A 1 87 ? 0.38 -22.891 2.246 1 96.75 87 TYR A N 1
ATOM 711 C CA . TYR A 1 87 ? -0.871 -22.562 2.92 1 96.75 87 TYR A CA 1
ATOM 712 C C . TYR A 1 87 ? -2.006 -23.453 2.43 1 96.75 87 TYR A C 1
ATOM 714 O O . TYR A 1 87 ? -3.059 -23.531 3.068 1 96.75 87 TYR A O 1
ATOM 722 N N . LEU A 1 88 ? -1.831 -24.078 1.3 1 96.12 88 LEU A N 1
ATOM 723 C CA . LEU A 1 88 ? -2.918 -24.906 0.781 1 96.12 88 LEU A CA 1
ATOM 724 C C . LEU A 1 88 ? -2.598 -26.375 0.935 1 96.12 88 LEU A C 1
ATOM 726 O O . LEU A 1 88 ? -1.871 -26.953 0.118 1 96.12 88 LEU A O 1
ATOM 730 N N . ASP A 1 89 ? -3.295 -27.031 1.799 1 93.31 89 ASP A N 1
ATOM 731 C CA . ASP A 1 89 ? -3.014 -28.422 2.146 1 93.31 89 ASP A CA 1
ATOM 732 C C . ASP A 1 89 ? -3.621 -29.375 1.124 1 93.31 89 ASP A C 1
ATOM 734 O O . ASP A 1 89 ? -3.211 -30.547 1.029 1 93.31 89 ASP A O 1
ATOM 738 N N . ASP A 1 90 ? -4.531 -28.906 0.391 1 94.31 90 ASP A N 1
ATOM 739 C CA . ASP A 1 90 ? -5.219 -29.781 -0.561 1 94.31 90 ASP A CA 1
ATOM 740 C C . ASP A 1 90 ? -4.445 -29.875 -1.875 1 94.31 90 ASP A C 1
ATOM 742 O O . ASP A 1 90 ? -4.836 -30.609 -2.779 1 94.31 90 ASP A O 1
ATOM 746 N N . VAL A 1 91 ? -3.348 -29.141 -1.992 1 95 91 VAL A N 1
ATOM 747 C CA . VAL A 1 91 ? -2.51 -29.172 -3.188 1 95 91 VAL A CA 1
ATOM 748 C C . VAL A 1 91 ? -1.155 -29.797 -2.848 1 95 91 VAL A C 1
ATOM 750 O O . VAL A 1 91 ? -0.368 -29.203 -2.102 1 95 91 VAL A O 1
ATOM 753 N N . PRO A 1 92 ? -0.886 -30.953 -3.385 1 94.62 92 PRO A N 1
ATOM 754 C CA . PRO A 1 92 ? 0.436 -31.531 -3.148 1 94.62 92 PRO A CA 1
ATOM 755 C C . PRO A 1 92 ? 1.574 -30.625 -3.613 1 94.62 92 PRO A C 1
ATOM 757 O O . PRO A 1 92 ? 1.459 -29.969 -4.652 1 94.62 92 PRO A O 1
ATOM 760 N N . ASN A 1 93 ? 2.668 -30.609 -2.84 1 95.12 93 ASN A N 1
ATOM 761 C CA . ASN A 1 93 ? 3.811 -29.766 -3.154 1 95.12 93 ASN A CA 1
ATOM 762 C C . ASN A 1 93 ? 4.332 -30.031 -4.562 1 95.12 93 ASN A C 1
ATOM 764 O O . ASN A 1 93 ? 4.645 -29.094 -5.301 1 95.12 93 ASN A O 1
ATOM 768 N N . ARG A 1 94 ? 4.352 -31.281 -4.922 1 93.44 94 ARG A N 1
ATOM 769 C CA . ARG A 1 94 ? 4.867 -31.656 -6.23 1 93.44 94 ARG A CA 1
ATOM 770 C C . ARG A 1 94 ? 4.004 -31.078 -7.348 1 93.44 94 ARG A C 1
ATOM 772 O O . ARG A 1 94 ? 4.52 -30.703 -8.406 1 93.44 94 ARG A O 1
ATOM 779 N N . VAL A 1 95 ? 2.75 -31.047 -7.113 1 94.81 95 VAL A N 1
ATOM 780 C CA . VAL A 1 95 ? 1.833 -30.5 -8.109 1 94.81 95 VAL A CA 1
ATOM 781 C C . VAL A 1 95 ? 2.07 -29 -8.266 1 94.81 95 VAL A C 1
ATOM 783 O O . VAL A 1 95 ? 2.182 -28.5 -9.391 1 94.81 95 VAL A O 1
ATOM 786 N N . SER A 1 96 ? 2.119 -28.297 -7.156 1 96 96 SER A N 1
ATOM 787 C CA . SER A 1 96 ? 2.375 -26.859 -7.199 1 96 96 SER A CA 1
ATOM 788 C C . SER A 1 96 ? 3.682 -26.562 -7.922 1 96 96 SER A C 1
ATOM 790 O O . SER A 1 96 ? 3.738 -25.656 -8.758 1 96 96 SER A O 1
ATOM 792 N N . LEU A 1 97 ? 4.703 -27.297 -7.594 1 95.38 97 LEU A N 1
ATOM 793 C CA . LEU A 1 97 ? 6.012 -27.141 -8.219 1 95.38 97 LEU A CA 1
ATOM 794 C C . LEU A 1 97 ? 5.934 -27.375 -9.719 1 95.38 97 LEU A C 1
ATOM 796 O O . LEU A 1 97 ? 6.367 -26.531 -10.508 1 95.38 97 LEU A O 1
ATOM 800 N N . ASN A 1 98 ? 5.336 -28.484 -10.172 1 95.06 98 ASN A N 1
ATOM 801 C CA . ASN A 1 98 ? 5.254 -28.844 -11.586 1 95.06 98 ASN A CA 1
ATOM 802 C C . ASN A 1 98 ? 4.43 -27.828 -12.375 1 95.06 98 ASN A C 1
ATOM 804 O O . ASN A 1 98 ? 4.805 -27.438 -13.477 1 95.06 98 ASN A O 1
ATOM 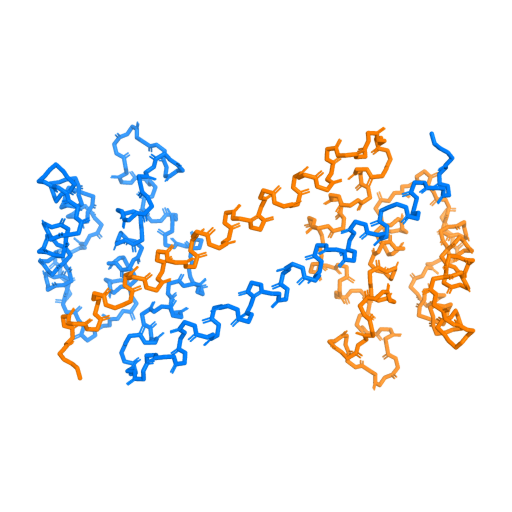808 N N . GLU A 1 99 ? 3.344 -27.484 -11.781 1 96.19 99 GLU A N 1
ATOM 809 C CA . GLU A 1 99 ? 2.508 -26.484 -12.438 1 96.19 99 GLU A CA 1
ATOM 810 C C . GLU A 1 99 ? 3.254 -25.172 -12.602 1 96.19 99 GLU A C 1
ATOM 812 O O . GLU A 1 99 ? 3.137 -24.5 -13.641 1 96.19 99 GLU A O 1
ATOM 817 N N . SER A 1 100 ? 3.984 -24.797 -11.562 1 96.56 100 SER A N 1
ATOM 818 C CA . SER A 1 100 ? 4.742 -23.547 -11.625 1 96.56 100 SER A CA 1
ATOM 819 C C . SER A 1 100 ? 5.773 -23.578 -12.742 1 96.56 100 SER A C 1
ATOM 821 O O . SER A 1 100 ? 5.961 -22.594 -13.453 1 96.56 100 SER A O 1
ATOM 823 N N . ILE A 1 101 ? 6.398 -24.672 -12.914 1 95.12 101 ILE A N 1
ATOM 824 C CA . ILE A 1 101 ? 7.406 -24.844 -13.961 1 95.12 101 ILE A CA 1
ATOM 825 C C . ILE A 1 101 ? 6.754 -24.719 -15.336 1 95.12 101 ILE A C 1
ATOM 827 O O . ILE A 1 101 ? 7.273 -24.031 -16.219 1 95.12 101 ILE A O 1
ATOM 831 N N . GLU A 1 102 ? 5.652 -25.328 -15.5 1 95.69 102 GLU A N 1
ATOM 832 C CA . GLU A 1 102 ? 4.941 -25.281 -16.766 1 95.69 102 GLU A CA 1
ATOM 833 C C . GLU A 1 102 ? 4.469 -23.859 -17.078 1 95.69 102 GLU A C 1
ATOM 835 O O . GLU A 1 102 ? 4.574 -23.406 -18.219 1 95.69 102 GLU A O 1
ATOM 840 N N . ILE A 1 103 ? 3.967 -23.188 -16.094 1 96.81 103 ILE A N 1
ATOM 841 C CA . ILE A 1 103 ? 3.496 -21.828 -16.266 1 96.81 103 ILE A CA 1
ATOM 842 C C . ILE A 1 103 ? 4.676 -20.922 -16.609 1 96.81 103 ILE A C 1
ATOM 844 O O . ILE A 1 103 ? 4.555 -20.031 -17.453 1 96.81 103 ILE A O 1
ATOM 848 N N . ALA A 1 104 ? 5.809 -21.141 -15.977 1 96.19 104 ALA A N 1
ATOM 849 C CA . ALA A 1 104 ? 7.008 -20.359 -16.266 1 96.19 104 ALA A CA 1
ATOM 850 C C . ALA A 1 104 ? 7.43 -20.516 -17.719 1 96.19 104 ALA A C 1
ATOM 852 O O . ALA A 1 104 ? 7.879 -19.547 -18.344 1 96.19 104 ALA A O 1
ATOM 853 N N . LYS A 1 105 ? 7.285 -21.672 -18.297 1 94.31 105 LYS A N 1
ATOM 854 C CA . LYS A 1 105 ? 7.641 -21.922 -19.688 1 94.31 105 LYS A CA 1
ATOM 855 C C . LYS A 1 105 ? 6.777 -21.109 -20.641 1 94.31 105 LYS A C 1
ATOM 857 O O . LYS A 1 105 ? 7.234 -20.688 -21.703 1 94.31 105 LYS A O 1
ATOM 862 N N . ILE A 1 106 ? 5.625 -20.875 -20.25 1 93.88 106 ILE A N 1
ATOM 863 C CA . ILE A 1 106 ? 4.66 -20.188 -21.109 1 93.88 106 ILE A CA 1
ATOM 864 C C . ILE A 1 106 ? 4.82 -18.672 -20.938 1 93.88 106 ILE A C 1
ATOM 866 O O . ILE A 1 106 ? 4.793 -17.938 -21.938 1 93.88 106 ILE A O 1
ATOM 870 N N . TYR A 1 107 ? 4.984 -18.156 -19.766 1 93.69 107 TYR A N 1
ATOM 871 C CA . TYR A 1 107 ? 4.895 -16.719 -19.469 1 93.69 107 TYR A CA 1
ATOM 872 C C . TYR A 1 107 ? 6.277 -16.109 -19.344 1 93.69 107 TYR A C 1
ATOM 874 O O . TYR A 1 107 ? 6.414 -14.883 -19.281 1 93.69 107 TYR A O 1
ATOM 882 N N . SER A 1 108 ? 7.227 -16.922 -19.234 1 91.31 108 SER A N 1
ATOM 883 C CA . SER A 1 108 ? 8.602 -16.453 -19.141 1 91.31 108 SER A CA 1
ATOM 884 C C . SER A 1 108 ? 9.492 -17.141 -20.172 1 91.31 108 SER A C 1
ATOM 886 O O . SER A 1 108 ? 9.125 -17.25 -21.344 1 91.31 108 SER A O 1
ATOM 888 N N . ASP A 1 109 ? 10.703 -17.484 -19.828 1 89.31 109 ASP A N 1
ATOM 889 C CA . ASP A 1 109 ? 11.602 -18.188 -20.734 1 89.31 109 ASP A CA 1
ATOM 890 C C . ASP A 1 109 ? 12.203 -19.422 -20.078 1 89.31 109 ASP A C 1
ATOM 892 O O . ASP A 1 109 ? 11.844 -19.75 -18.938 1 89.31 109 ASP A O 1
ATOM 896 N N . GLU A 1 110 ? 12.906 -20.141 -20.875 1 89.88 110 GLU A N 1
ATOM 897 C CA . GLU A 1 110 ? 13.477 -21.391 -20.391 1 89.88 110 GLU A CA 1
ATOM 898 C C . GLU A 1 110 ? 14.391 -21.156 -19.203 1 89.88 110 GLU A C 1
ATOM 900 O O . GLU A 1 110 ? 14.43 -21.969 -18.266 1 89.88 110 GLU A O 1
ATOM 905 N N . LYS A 1 111 ? 15.047 -20.094 -19.25 1 91.5 111 LYS A N 1
ATOM 906 C CA . LYS A 1 111 ? 15.93 -19.75 -18.125 1 91.5 111 LYS A CA 1
ATOM 907 C C . LYS A 1 111 ? 15.133 -19.516 -16.844 1 91.5 111 LYS A C 1
ATOM 909 O O . LYS A 1 111 ? 15.516 -19.969 -15.773 1 91.5 111 LYS A O 1
ATOM 914 N N . SER A 1 112 ? 14.023 -18.891 -16.984 1 91.81 112 SER A N 1
ATOM 915 C CA . SER A 1 112 ? 13.148 -18.625 -15.852 1 91.81 112 SER A CA 1
ATOM 916 C C . SER A 1 112 ? 12.586 -19.906 -15.258 1 91.81 112 SER A C 1
ATOM 918 O O . SER A 1 112 ? 12.508 -20.062 -14.039 1 91.81 112 SER A O 1
ATOM 920 N N . SER A 1 113 ? 12.203 -20.766 -16.219 1 95.06 113 SER A N 1
ATOM 921 C CA . SER A 1 113 ? 11.656 -22.031 -15.75 1 95.06 113 SER A CA 1
ATOM 922 C C . SER A 1 113 ? 12.656 -22.797 -14.891 1 95.06 113 SER A C 1
ATOM 924 O O . SER A 1 113 ? 12.297 -23.375 -13.859 1 95.06 113 SER A O 1
ATOM 926 N N . LYS A 1 114 ? 13.852 -22.828 -15.305 1 94.62 114 LYS A N 1
ATOM 927 C CA . LYS A 1 114 ? 14.914 -23.5 -14.555 1 94.62 114 LYS A CA 1
ATOM 928 C C . LYS A 1 114 ? 15.172 -22.797 -13.227 1 94.62 114 LYS A C 1
ATOM 930 O O . LYS A 1 114 ? 15.383 -23.438 -12.203 1 94.62 114 LYS A O 1
ATOM 935 N N . PHE A 1 115 ? 15.195 -21.516 -13.344 1 94.62 115 PHE A N 1
ATOM 936 C CA . PHE A 1 115 ? 15.398 -20.688 -12.156 1 94.62 115 PHE A CA 1
ATOM 937 C C . PHE A 1 115 ? 14.297 -20.938 -11.133 1 94.62 115 PHE A C 1
ATOM 939 O O . PHE A 1 115 ? 14.586 -21.156 -9.953 1 94.62 115 PHE A O 1
ATOM 946 N N . ILE A 1 116 ? 13.062 -20.922 -11.531 1 95 116 ILE A N 1
ATOM 947 C CA . ILE A 1 116 ? 11.898 -21.141 -10.672 1 95 116 ILE A CA 1
ATOM 948 C C . ILE A 1 116 ? 11.977 -22.516 -10.047 1 95 116 ILE A C 1
ATOM 950 O O . ILE A 1 116 ? 11.734 -22.688 -8.852 1 95 116 ILE A O 1
ATOM 954 N N . ASN A 1 117 ? 12.344 -23.516 -10.836 1 94.56 117 ASN A N 1
ATOM 955 C CA . ASN A 1 117 ? 12.5 -24.875 -10.328 1 94.56 117 ASN A CA 1
ATOM 956 C C . ASN A 1 117 ? 13.57 -24.953 -9.242 1 94.56 117 ASN A C 1
ATOM 958 O O . ASN A 1 117 ? 13.359 -25.578 -8.203 1 94.56 117 ASN A O 1
ATOM 962 N N . GLY A 1 118 ? 14.648 -24.328 -9.508 1 93.81 118 GLY A N 1
ATOM 963 C CA . GLY A 1 118 ? 15.719 -24.328 -8.523 1 93.81 118 GLY A CA 1
ATOM 964 C C . GLY A 1 118 ? 15.305 -23.734 -7.191 1 93.81 118 GLY A C 1
ATOM 965 O O . GLY A 1 118 ? 15.617 -24.281 -6.133 1 93.81 118 GLY A O 1
ATOM 966 N N . VAL A 1 119 ? 14.594 -22.656 -7.238 1 95.44 119 VAL A N 1
ATOM 967 C CA . VAL A 1 119 ? 14.164 -21.953 -6.027 1 95.44 119 VAL A CA 1
ATOM 968 C C . VAL A 1 119 ? 13.109 -22.781 -5.297 1 95.44 119 VAL A C 1
ATOM 970 O O . VAL A 1 119 ? 13.234 -23.031 -4.094 1 95.44 119 VAL A O 1
ATOM 973 N N . LEU A 1 120 ? 12.102 -23.25 -6.023 1 96.06 120 LEU A N 1
ATOM 974 C CA . LEU A 1 120 ? 10.961 -23.922 -5.414 1 96.06 120 LEU A CA 1
ATOM 975 C C . LEU A 1 120 ? 11.336 -25.312 -4.914 1 96.06 120 LEU A C 1
ATOM 977 O O . LEU A 1 120 ? 10.781 -25.797 -3.924 1 96.06 120 LEU A O 1
ATOM 981 N N . ALA A 1 121 ? 12.242 -26 -5.605 1 92.69 121 ALA A N 1
ATOM 982 C CA . ALA A 1 121 ? 12.688 -27.312 -5.176 1 92.69 121 ALA A CA 1
ATOM 983 C C . ALA A 1 121 ? 13.305 -27.266 -3.783 1 92.69 121 ALA A C 1
ATOM 985 O O . ALA A 1 121 ? 13.195 -28.219 -3.008 1 92.69 121 ALA A O 1
ATOM 986 N N . ASN A 1 122 ? 13.898 -26.156 -3.486 1 92 122 ASN A N 1
ATOM 987 C CA . ASN A 1 122 ? 14.523 -25.969 -2.18 1 92 122 ASN A CA 1
ATOM 988 C C . ASN A 1 122 ? 13.492 -25.641 -1.107 1 92 122 ASN A C 1
ATOM 990 O O . ASN A 1 122 ? 13.703 -25.922 0.074 1 92 122 ASN A O 1
ATOM 994 N N . ILE A 1 123 ? 12.461 -25 -1.519 1 91.75 123 ILE A N 1
ATOM 995 C CA . ILE A 1 123 ? 11.422 -24.547 -0.596 1 91.75 123 ILE A CA 1
ATOM 996 C C . ILE A 1 123 ? 10.453 -25.688 -0.312 1 91.75 123 ILE A C 1
ATOM 998 O O . ILE A 1 123 ? 10.023 -25.875 0.83 1 91.75 123 ILE A O 1
ATOM 1002 N N . ALA A 1 124 ? 10.055 -26.359 -1.404 1 83.19 124 ALA A N 1
ATOM 1003 C CA . ALA A 1 124 ? 9.023 -27.391 -1.312 1 83.19 124 ALA A CA 1
ATOM 1004 C C . ALA A 1 124 ? 9.562 -28.641 -0.634 1 83.19 124 ALA A C 1
ATOM 1006 O O . ALA A 1 124 ? 10.477 -29.297 -1.145 1 83.19 124 ALA A O 1
ATOM 1007 N N . PRO A 1 125 ? 9.141 -28.797 0.64 1 72.5 125 PRO A N 1
ATOM 1008 C CA . PRO A 1 125 ? 9.531 -30.078 1.233 1 72.5 125 PRO A CA 1
ATOM 1009 C C . PRO A 1 125 ? 8.992 -31.281 0.448 1 72.5 125 PRO A C 1
ATOM 1011 O O . PRO A 1 125 ? 8.016 -31.141 -0.294 1 72.5 125 PRO A O 1
ATOM 1014 N N . GLU A 1 126 ? 9.836 -32.375 0.295 1 63.25 126 GLU A N 1
ATOM 1015 C CA . GLU A 1 126 ? 9.445 -33.594 -0.394 1 63.25 126 GLU A CA 1
ATOM 1016 C C . GLU A 1 126 ? 8.023 -34.031 -0.017 1 63.25 126 GLU A C 1
ATOM 1018 O O . GLU A 1 126 ? 7.266 -34.5 -0.866 1 63.25 126 GLU A O 1
ATOM 1023 N N . ASP A 1 127 ? 7.605 -34.031 1.291 1 60.53 127 ASP A N 1
ATOM 1024 C CA . ASP A 1 127 ? 6.387 -34.719 1.721 1 60.53 127 ASP A CA 1
ATOM 1025 C C . ASP A 1 127 ? 5.258 -33.719 1.956 1 60.53 127 ASP A C 1
ATOM 1027 O O . ASP A 1 127 ? 5.449 -32.688 2.623 1 60.53 127 ASP A O 1
ATOM 1031 N N . LYS A 1 128 ? 4.402 -33.406 1.079 1 56.47 128 LYS A N 1
ATOM 1032 C CA . LYS A 1 128 ? 3.047 -33.094 1.524 1 56.47 128 LYS A CA 1
ATOM 1033 C C . LYS A 1 128 ? 2.111 -34.281 1.33 1 56.47 128 LYS A C 1
ATOM 1035 O O . LYS A 1 128 ? 2.318 -35.094 0.431 1 56.47 128 LYS A O 1
ATOM 1040 N N . MET B 1 1 ? -13.328 -23.281 -13.75 1 77.12 1 MET B N 1
ATOM 1041 C CA . MET B 1 1 ? -11.984 -23.156 -14.305 1 77.12 1 MET B CA 1
ATOM 1042 C C . MET B 1 1 ? -11.07 -24.266 -13.773 1 77.12 1 MET B C 1
ATOM 1044 O O . MET B 1 1 ? -11.219 -24.703 -12.633 1 77.12 1 MET B O 1
ATOM 1048 N N . LYS B 1 2 ? -10.422 -24.828 -14.742 1 90.81 2 LYS B N 1
ATOM 1049 C CA . LYS B 1 2 ? -9.375 -25.734 -14.289 1 90.81 2 LYS B CA 1
ATOM 1050 C C . LYS B 1 2 ? -8.359 -25.016 -13.406 1 90.81 2 LYS B C 1
ATOM 1052 O O . LYS B 1 2 ? -8.125 -23.812 -13.57 1 90.81 2 LYS B O 1
ATOM 1057 N N . ARG B 1 3 ? -7.875 -25.719 -12.422 1 93.62 3 ARG B N 1
ATOM 1058 C CA . ARG B 1 3 ? -6.957 -25.125 -11.461 1 93.62 3 ARG B CA 1
ATOM 1059 C C . ARG B 1 3 ? -5.734 -24.531 -12.156 1 93.62 3 ARG B C 1
ATOM 1061 O O . ARG B 1 3 ? -5.207 -23.5 -11.742 1 93.62 3 ARG B O 1
ATOM 1068 N N . ARG B 1 4 ? -5.41 -25.109 -13.219 1 93.44 4 ARG B N 1
ATOM 1069 C CA . ARG B 1 4 ? -4.297 -24.594 -14.008 1 93.44 4 ARG B CA 1
ATOM 1070 C C . ARG B 1 4 ? -4.625 -23.219 -14.586 1 93.44 4 ARG B C 1
ATOM 1072 O O . ARG B 1 4 ? -3.807 -22.297 -14.516 1 93.44 4 ARG B O 1
ATOM 1079 N N . GLU B 1 5 ? -5.73 -23.094 -15.172 1 94.06 5 GLU B N 1
ATOM 1080 C CA . GLU B 1 5 ? -6.188 -21.812 -15.711 1 94.06 5 GLU B CA 1
ATOM 1081 C C . GLU B 1 5 ? -6.336 -20.781 -14.609 1 94.06 5 GLU B C 1
ATOM 1083 O O . GLU B 1 5 ? -6 -19.609 -14.805 1 94.06 5 GLU B O 1
ATOM 1088 N N . ALA B 1 6 ? -6.816 -21.25 -13.5 1 95.88 6 ALA B N 1
ATOM 1089 C CA . ALA B 1 6 ? -6.965 -20.359 -12.352 1 95.88 6 ALA B CA 1
ATOM 1090 C C . ALA B 1 6 ? -5.609 -19.828 -11.898 1 95.88 6 ALA B C 1
ATOM 1092 O O . ALA B 1 6 ? -5.484 -18.641 -11.555 1 95.88 6 ALA B O 1
ATOM 1093 N N . ARG B 1 7 ? -4.625 -20.656 -11.906 1 97.06 7 ARG B N 1
ATOM 1094 C CA . ARG B 1 7 ? -3.27 -20.234 -11.547 1 97.06 7 ARG B CA 1
ATOM 1095 C C . ARG B 1 7 ? -2.736 -19.203 -12.531 1 97.06 7 ARG B C 1
ATOM 1097 O O . ARG B 1 7 ? -2.125 -18.203 -12.117 1 97.06 7 ARG B O 1
ATOM 1104 N N . GLU B 1 8 ? -3.004 -19.406 -13.758 1 96.12 8 GLU B N 1
ATOM 1105 C CA . GLU B 1 8 ? -2.543 -18.469 -14.781 1 96.12 8 GLU B CA 1
ATOM 1106 C C . GLU B 1 8 ? -3.207 -17.109 -14.633 1 96.12 8 GLU B C 1
ATOM 1108 O O . GLU B 1 8 ? -2.543 -16.062 -14.727 1 96.12 8 GLU B O 1
ATOM 1113 N N . LYS B 1 9 ? -4.461 -17.125 -14.414 1 96.19 9 LYS B N 1
ATOM 1114 C CA . LYS B 1 9 ? -5.184 -15.883 -14.203 1 96.19 9 LYS B CA 1
ATOM 1115 C C . LYS B 1 9 ? -4.719 -15.188 -12.93 1 96.19 9 LYS B C 1
ATOM 1117 O O . LYS B 1 9 ? -4.605 -13.961 -12.891 1 96.19 9 LYS B O 1
ATOM 1122 N N . ALA B 1 10 ? -4.457 -15.969 -11.906 1 97.62 10 ALA B N 1
ATOM 1123 C CA . ALA B 1 10 ? -3.936 -15.414 -10.664 1 97.62 10 ALA B CA 1
ATOM 1124 C C . ALA B 1 10 ? -2.578 -14.75 -10.883 1 97.62 10 ALA B C 1
ATOM 1126 O O . ALA B 1 10 ? -2.32 -13.664 -10.367 1 97.62 10 ALA B O 1
ATOM 1127 N N . LEU B 1 11 ? -1.792 -15.383 -11.664 1 97.88 11 LEU B N 1
ATOM 1128 C CA . LEU B 1 11 ? -0.491 -14.812 -12 1 97.88 11 LEU B CA 1
ATOM 1129 C C . LEU B 1 11 ? -0.648 -13.477 -12.711 1 97.88 11 LEU B C 1
ATOM 1131 O O . LEU B 1 11 ? 0.039 -12.508 -12.375 1 97.88 11 LEU B O 1
ATOM 1135 N N . GLN B 1 12 ? -1.499 -13.398 -13.664 1 96.31 12 GLN B N 1
ATOM 1136 C CA . GLN B 1 12 ? -1.754 -12.164 -14.398 1 96.31 12 GLN B CA 1
ATOM 1137 C C . GLN B 1 12 ? -2.244 -11.062 -13.469 1 96.31 12 GLN B C 1
ATOM 1139 O O . GLN B 1 12 ? -1.804 -9.914 -13.57 1 96.31 12 GLN B O 1
ATOM 1144 N N . ALA B 1 13 ? -3.172 -11.445 -12.609 1 96.88 13 ALA B N 1
ATOM 1145 C CA . ALA B 1 13 ? -3.699 -10.484 -11.648 1 96.88 13 ALA B CA 1
ATOM 1146 C C . ALA B 1 13 ? -2.596 -9.969 -10.727 1 96.88 13 ALA B C 1
ATOM 1148 O O . ALA B 1 13 ? -2.475 -8.758 -10.508 1 96.88 13 ALA B O 1
ATOM 1149 N N . LEU B 1 14 ? -1.782 -10.859 -10.203 1 97.81 14 LEU B N 1
ATOM 1150 C CA . LEU B 1 14 ? -0.7 -10.492 -9.297 1 97.81 14 LEU B CA 1
ATOM 1151 C C . LEU B 1 14 ? 0.319 -9.602 -10 1 97.81 14 LEU B C 1
ATOM 1153 O O . LEU B 1 14 ? 0.842 -8.664 -9.398 1 97.81 14 LEU B O 1
ATOM 1157 N N . PHE B 1 15 ? 0.536 -9.938 -11.242 1 96.19 15 PHE B N 1
ATOM 1158 C CA . PHE B 1 15 ? 1.451 -9.117 -12.031 1 96.19 15 PHE B CA 1
ATOM 1159 C C . PHE B 1 15 ? 0.906 -7.707 -12.211 1 96.19 15 PHE B C 1
ATOM 1161 O O . PHE B 1 15 ? 1.638 -6.73 -12.047 1 96.19 15 PHE B O 1
ATOM 1168 N N . GLN B 1 16 ? -0.333 -7.59 -12.531 1 95.56 16 GLN B N 1
ATOM 1169 C CA . GLN B 1 16 ? -0.972 -6.293 -12.719 1 95.56 16 GLN B CA 1
ATOM 1170 C C . GLN B 1 16 ? -0.969 -5.488 -11.422 1 95.56 16 GLN B C 1
ATOM 1172 O O . GLN B 1 16 ? -0.715 -4.281 -11.43 1 95.56 16 GLN B O 1
ATOM 1177 N N . ILE B 1 17 ? -1.241 -6.16 -10.344 1 96.44 17 ILE B N 1
ATOM 1178 C CA . ILE B 1 17 ? -1.242 -5.512 -9.039 1 96.44 17 ILE B CA 1
ATOM 1179 C C . ILE B 1 17 ? 0.15 -4.965 -8.734 1 96.44 17 ILE B C 1
ATOM 1181 O O . ILE B 1 17 ? 0.291 -3.832 -8.266 1 96.44 17 ILE B O 1
ATOM 1185 N N . GLU B 1 18 ? 1.146 -5.762 -9.023 1 95.56 18 GLU B N 1
ATOM 1186 C CA . GLU B 1 18 ? 2.527 -5.328 -8.828 1 95.56 18 GLU B CA 1
ATOM 1187 C C . GLU B 1 18 ? 2.836 -4.078 -9.648 1 95.56 18 GLU B C 1
ATOM 1189 O O . GLU B 1 18 ? 3.488 -3.154 -9.156 1 95.56 18 GLU B O 1
ATOM 1194 N N . LE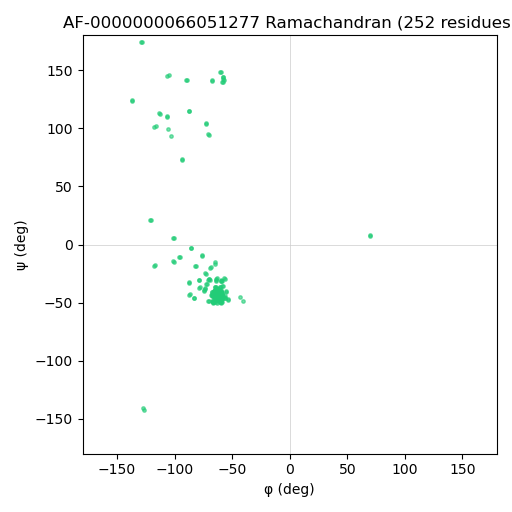U B 1 19 ? 2.426 -4.043 -10.852 1 94.5 19 LEU B N 1
ATOM 1195 C CA . LEU B 1 19 ? 2.648 -2.895 -11.719 1 94.5 19 LEU B CA 1
ATOM 1196 C C . LEU B 1 19 ? 1.961 -1.652 -11.172 1 94.5 19 LEU B C 1
ATOM 1198 O O . LEU B 1 19 ? 2.527 -0.558 -11.203 1 94.5 19 LEU B O 1
ATOM 1202 N N . ASN B 1 20 ? 0.761 -1.851 -10.68 1 95.69 20 ASN B N 1
ATOM 1203 C CA . ASN B 1 20 ? 0.019 -0.737 -10.102 1 95.69 20 ASN B CA 1
ATOM 1204 C C . ASN B 1 20 ? 0.696 -0.214 -8.836 1 95.69 20 ASN B C 1
ATOM 1206 O O . ASN B 1 20 ? 0.738 0.995 -8.602 1 95.69 20 ASN B O 1
ATOM 1210 N N . GLU B 1 21 ? 1.174 -1.089 -8.062 1 95.94 21 GLU B N 1
ATOM 1211 C CA . GLU B 1 21 ? 1.886 -0.693 -6.852 1 95.94 21 GLU B CA 1
ATOM 1212 C C . GLU B 1 21 ? 3.152 0.088 -7.188 1 95.94 21 GLU B C 1
ATOM 1214 O O . GLU B 1 21 ? 3.488 1.059 -6.504 1 95.94 21 GLU B O 1
ATOM 1219 N N . MET B 1 22 ? 3.805 -0.295 -8.188 1 94.31 22 MET B N 1
ATOM 1220 C CA . MET B 1 22 ? 5.004 0.409 -8.625 1 94.31 22 MET B CA 1
ATOM 1221 C C . MET B 1 22 ? 4.664 1.81 -9.125 1 94.31 22 MET B C 1
ATOM 1223 O O . MET B 1 22 ? 5.398 2.764 -8.867 1 94.31 22 MET B O 1
ATOM 1227 N N . SER B 1 23 ? 3.57 1.872 -9.82 1 95.69 23 SER B N 1
ATOM 1228 C CA . SER B 1 23 ? 3.107 3.17 -10.305 1 95.69 23 SER B CA 1
ATOM 1229 C C . SER B 1 23 ? 2.756 4.098 -9.148 1 95.69 23 SER B C 1
ATOM 1231 O O . SER B 1 23 ? 3.051 5.293 -9.188 1 95.69 23 SER B O 1
ATOM 1233 N N . LEU B 1 24 ? 2.145 3.539 -8.156 1 95.06 24 LEU B N 1
ATOM 1234 C CA . LEU B 1 24 ? 1.824 4.312 -6.965 1 95.06 24 LEU B CA 1
ATOM 1235 C C . LEU B 1 24 ? 3.096 4.812 -6.285 1 95.06 24 LEU B C 1
ATOM 1237 O O . LEU B 1 24 ? 3.189 5.988 -5.93 1 95.06 24 LEU B O 1
ATOM 1241 N N . ASP B 1 25 ? 4.066 3.992 -6.164 1 95.38 25 ASP B N 1
ATOM 1242 C CA . ASP B 1 25 ? 5.34 4.363 -5.551 1 95.38 25 ASP B CA 1
ATOM 1243 C C . ASP B 1 25 ? 6.008 5.5 -6.32 1 95.38 25 ASP B C 1
ATOM 1245 O O . ASP B 1 25 ? 6.547 6.43 -5.715 1 95.38 25 ASP B O 1
ATOM 1249 N N . GLN B 1 26 ? 5.973 5.398 -7.594 1 95.62 26 GLN B N 1
ATOM 1250 C CA . GLN B 1 26 ? 6.562 6.434 -8.43 1 95.62 26 GLN B CA 1
ATOM 1251 C C . GLN B 1 26 ? 5.801 7.75 -8.297 1 95.62 26 GLN B C 1
ATOM 1253 O O . GLN B 1 26 ? 6.41 8.82 -8.25 1 95.62 26 GLN B O 1
ATOM 1258 N N . ALA B 1 27 ? 4.516 7.652 -8.234 1 93.75 27 ALA B N 1
ATOM 1259 C CA . ALA B 1 27 ? 3.688 8.844 -8.055 1 93.75 27 ALA B CA 1
ATOM 1260 C C . ALA B 1 27 ? 4.012 9.547 -6.742 1 93.75 27 ALA B C 1
ATOM 1262 O O . 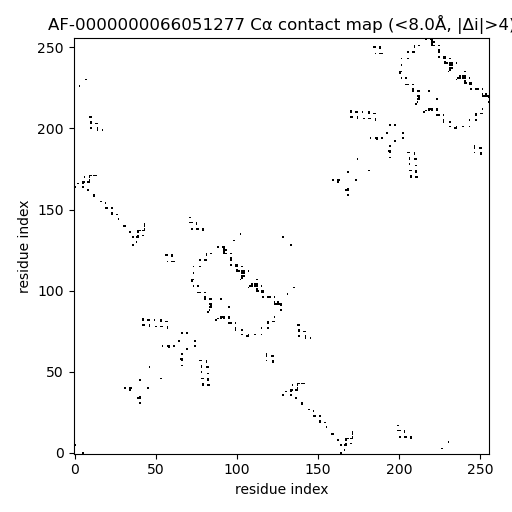ALA B 1 27 ? 4.145 10.766 -6.703 1 93.75 27 ALA B O 1
ATOM 1263 N N . ILE B 1 28 ? 4.195 8.797 -5.766 1 93.31 28 ILE B N 1
ATOM 1264 C CA . ILE B 1 28 ? 4.527 9.328 -4.449 1 93.31 28 ILE B CA 1
ATOM 1265 C C . ILE B 1 28 ? 5.898 10 -4.496 1 93.31 28 ILE B C 1
ATOM 1267 O O . ILE B 1 28 ? 6.074 11.109 -3.992 1 93.31 28 ILE B O 1
ATOM 1271 N N . LYS B 1 29 ? 6.809 9.375 -5.098 1 94.5 29 LYS B N 1
ATOM 1272 C CA . LYS B 1 29 ? 8.148 9.945 -5.246 1 94.5 29 LYS B CA 1
ATOM 1273 C C . LYS B 1 29 ? 8.102 11.266 -6 1 94.5 29 LYS B C 1
ATOM 1275 O O . LYS B 1 29 ? 8.805 12.219 -5.641 1 94.5 29 LYS B O 1
ATOM 1280 N N . ASN B 1 30 ? 7.301 11.305 -7.008 1 94.88 30 ASN B N 1
ATOM 1281 C CA . ASN B 1 30 ? 7.164 12.523 -7.789 1 94.88 30 ASN B CA 1
ATOM 1282 C C . ASN B 1 30 ? 6.598 13.664 -6.953 1 94.88 30 ASN B C 1
ATOM 1284 O O . ASN B 1 30 ? 7.062 14.805 -7.051 1 94.88 30 ASN B O 1
ATOM 1288 N N . ILE B 1 31 ? 5.598 13.359 -6.164 1 91.75 31 ILE B N 1
ATOM 1289 C CA . ILE B 1 31 ? 4.992 14.352 -5.285 1 91.75 31 ILE B CA 1
ATOM 1290 C C . ILE B 1 31 ? 6.043 14.898 -4.32 1 91.75 31 ILE B C 1
ATOM 1292 O O . ILE B 1 31 ? 6.113 16.109 -4.094 1 91.75 31 ILE B O 1
ATOM 1296 N N . MET B 1 32 ? 6.879 14.016 -3.811 1 92 32 MET B N 1
ATOM 1297 C CA . MET B 1 32 ? 7.887 14.375 -2.816 1 92 32 MET B CA 1
ATOM 1298 C C . MET B 1 32 ? 9.031 15.148 -3.455 1 92 32 MET B C 1
ATOM 1300 O O . MET B 1 32 ? 9.617 16.031 -2.828 1 92 32 MET B O 1
ATOM 1304 N N . GLU B 1 33 ? 9.406 14.797 -4.621 1 90.12 33 GLU B N 1
ATOM 1305 C CA . GLU B 1 33 ? 10.531 15.43 -5.309 1 90.12 33 GLU B CA 1
ATOM 1306 C C . GLU B 1 33 ? 10.18 16.844 -5.738 1 90.12 33 GLU B C 1
ATOM 1308 O O . GLU B 1 33 ? 11.055 17.703 -5.836 1 90.12 33 GLU B O 1
ATOM 1313 N N . ASP B 1 34 ? 8.953 17.078 -6.023 1 86.25 34 ASP B N 1
ATOM 1314 C CA . ASP B 1 34 ? 8.516 18.391 -6.465 1 86.25 34 ASP B CA 1
ATOM 1315 C C . ASP B 1 34 ? 8.609 19.422 -5.332 1 86.25 34 ASP B C 1
ATOM 1317 O O . ASP B 1 34 ? 8.719 20.625 -5.582 1 86.25 34 ASP B O 1
ATOM 1321 N N . GLU B 1 35 ? 8.656 18.828 -4.113 1 76.44 35 GLU B N 1
ATOM 1322 C CA . GLU B 1 35 ? 8.711 19.719 -2.963 1 76.44 35 GLU B CA 1
ATOM 1323 C C . GLU B 1 35 ? 10 19.531 -2.176 1 76.44 35 GLU B C 1
ATOM 1325 O O . GLU B 1 35 ? 10.273 18.438 -1.669 1 76.44 35 GLU B O 1
ATOM 1330 N N . GLN B 1 36 ? 10.914 20.391 -2.354 1 81.38 36 GLN B N 1
ATOM 1331 C CA . GLN B 1 36 ? 12.219 20.281 -1.712 1 81.38 36 GLN B CA 1
ATOM 1332 C C . GLN B 1 36 ? 12.258 21.047 -0.396 1 81.38 36 GLN B C 1
ATOM 1334 O O . GLN B 1 36 ? 12.664 22.203 -0.363 1 81.38 36 GLN B O 1
ATOM 1339 N N . ASP B 1 37 ? 11.633 20.547 0.63 1 93.06 37 ASP B N 1
ATOM 1340 C CA . ASP B 1 37 ? 11.688 21.062 1.992 1 93.06 37 ASP B CA 1
ATOM 1341 C C . ASP B 1 37 ? 11.836 19.938 3.008 1 93.06 37 ASP B C 1
ATOM 1343 O O . ASP B 1 37 ? 11 19.031 3.066 1 93.06 37 ASP B O 1
ATOM 1347 N N . ASP B 1 38 ? 12.859 20.016 3.795 1 93.94 38 ASP B N 1
ATOM 1348 C CA . ASP B 1 38 ? 13.219 18.938 4.711 1 93.94 38 ASP B CA 1
ATOM 1349 C C . ASP B 1 38 ? 12.109 18.688 5.727 1 93.94 38 ASP B C 1
ATOM 1351 O O . ASP B 1 38 ? 11.836 17.531 6.078 1 93.94 38 ASP B O 1
ATOM 1355 N N . TYR B 1 39 ? 11.594 19.75 6.188 1 95.75 39 TYR B N 1
ATOM 1356 C CA . TYR B 1 39 ? 10.547 19.594 7.191 1 95.75 39 TYR B CA 1
ATOM 1357 C C . TYR B 1 39 ? 9.297 18.969 6.578 1 95.75 39 TYR B C 1
ATOM 1359 O O . TYR B 1 39 ? 8.688 18.078 7.172 1 95.75 39 TYR B O 1
ATOM 1367 N N . MET B 1 40 ? 8.859 19.406 5.41 1 96.44 40 MET B N 1
ATOM 1368 C CA . MET B 1 40 ? 7.73 18.812 4.695 1 96.44 40 MET B CA 1
ATOM 1369 C C . MET B 1 40 ? 7.945 17.328 4.457 1 96.44 40 MET B C 1
ATOM 1371 O O . MET B 1 40 ? 7.039 16.531 4.684 1 96.44 40 MET B O 1
ATOM 1375 N N . GLU B 1 41 ? 9.125 17 4.051 1 96.25 41 GLU B N 1
ATOM 1376 C CA . GLU B 1 41 ? 9.461 15.602 3.787 1 96.25 41 GLU B CA 1
ATOM 1377 C C . GLU B 1 41 ? 9.383 14.766 5.059 1 96.25 41 GLU B C 1
ATOM 1379 O O . GLU B 1 41 ? 8.859 13.648 5.043 1 96.25 41 GLU B O 1
ATOM 1384 N N . GLN B 1 42 ? 9.883 15.32 6.062 1 96.69 42 GLN B N 1
ATOM 1385 C CA . GLN B 1 42 ? 9.836 14.656 7.359 1 96.69 42 GLN B CA 1
ATOM 1386 C C . GLN B 1 42 ? 8.398 14.375 7.785 1 96.69 42 GLN B C 1
ATOM 1388 O O . GLN B 1 42 ? 8.086 13.289 8.273 1 96.69 42 GLN B O 1
ATOM 1393 N N . LEU B 1 43 ? 7.586 15.328 7.598 1 97.81 43 LEU B N 1
ATOM 1394 C CA . LEU B 1 43 ? 6.184 15.195 7.973 1 97.81 43 LEU B CA 1
ATOM 1395 C C . LEU B 1 43 ? 5.508 14.094 7.164 1 97.81 43 LEU B C 1
ATOM 1397 O O . LEU B 1 43 ? 4.855 13.211 7.73 1 97.81 43 LEU B O 1
ATOM 1401 N N . VAL B 1 44 ? 5.672 14.133 5.844 1 97.94 44 VAL B N 1
ATOM 1402 C CA . VAL B 1 44 ? 4.992 13.188 4.961 1 97.94 44 VAL B CA 1
ATOM 1403 C C . VAL B 1 44 ? 5.531 11.781 5.195 1 97.94 44 VAL B C 1
ATOM 1405 O O . VAL B 1 44 ? 4.762 10.844 5.406 1 97.94 44 VAL B O 1
ATOM 1408 N N . GLU B 1 45 ? 6.836 11.633 5.207 1 97.12 45 GLU B N 1
ATOM 1409 C CA . GLU B 1 45 ? 7.457 10.328 5.422 1 97.12 45 GLU B CA 1
ATOM 1410 C C . GLU B 1 45 ? 7.125 9.781 6.809 1 97.12 45 GLU B C 1
ATOM 1412 O O . GLU B 1 45 ? 6.895 8.578 6.969 1 97.12 45 GLU B O 1
ATOM 1417 N N . GLY B 1 46 ? 7.184 10.664 7.75 1 98.19 46 GLY B N 1
ATOM 1418 C CA . GLY B 1 46 ? 6.859 10.273 9.109 1 98.19 46 GLY B CA 1
ATOM 1419 C C . GLY B 1 46 ? 5.445 9.742 9.258 1 98.19 46 GLY B C 1
ATOM 1420 O O . GLY B 1 46 ? 5.227 8.703 9.883 1 98.19 46 GLY B O 1
ATOM 1421 N N . VAL B 1 47 ? 4.504 10.414 8.68 1 98.62 47 VAL B N 1
ATOM 1422 C CA . VAL B 1 47 ? 3.107 9.992 8.734 1 98.62 47 VAL B CA 1
ATOM 1423 C C . VAL B 1 47 ? 2.951 8.641 8.039 1 98.62 47 VAL B C 1
ATOM 1425 O O . VAL B 1 47 ? 2.326 7.727 8.578 1 98.62 47 VAL B O 1
ATOM 1428 N N . MET B 1 48 ? 3.521 8.516 6.863 1 97.5 48 MET B N 1
ATOM 1429 C CA . MET B 1 48 ? 3.4 7.277 6.094 1 97.5 48 MET B CA 1
ATOM 1430 C C . MET B 1 48 ? 4.027 6.105 6.844 1 97.5 48 MET B C 1
ATOM 1432 O O . MET B 1 48 ? 3.469 5.008 6.867 1 97.5 48 MET B O 1
ATOM 1436 N N . ALA B 1 49 ? 5.133 6.309 7.488 1 97.19 49 ALA B N 1
ATOM 1437 C CA . ALA B 1 49 ? 5.879 5.258 8.18 1 97.19 49 ALA B CA 1
ATOM 1438 C C . ALA B 1 49 ? 5.16 4.824 9.453 1 97.19 49 ALA B C 1
ATOM 1440 O O . ALA B 1 49 ? 5.344 3.699 9.922 1 97.19 49 ALA B O 1
ATOM 1441 N N . ASN B 1 50 ? 4.344 5.684 10.031 1 98.06 50 ASN B N 1
ATOM 1442 C CA . ASN B 1 50 ? 3.705 5.414 11.32 1 98.06 50 ASN B CA 1
ATOM 1443 C C . ASN B 1 50 ? 2.184 5.445 11.203 1 98.06 50 ASN B C 1
ATOM 1445 O O . ASN B 1 50 ? 1.49 5.688 12.195 1 98.06 50 ASN B O 1
ATOM 1449 N N . LYS B 1 51 ? 1.727 5.281 10.07 1 97.81 51 LYS B N 1
ATOM 1450 C CA . LYS B 1 51 ? 0.313 5.477 9.758 1 97.81 51 LYS B CA 1
ATOM 1451 C C . LYS B 1 51 ? -0.572 4.652 10.695 1 97.81 51 LYS B C 1
ATOM 1453 O O . LYS B 1 51 ? -1.534 5.168 11.266 1 97.81 51 LYS B O 1
ATOM 1458 N N . ALA B 1 52 ? -0.253 3.355 10.898 1 96.62 52 ALA B N 1
ATOM 1459 C CA . ALA B 1 52 ? -1.065 2.457 11.711 1 96.62 52 ALA B CA 1
ATOM 1460 C C . ALA B 1 52 ? -1.115 2.926 13.164 1 96.62 52 ALA B C 1
ATOM 1462 O O . ALA B 1 52 ? -2.182 2.939 13.781 1 96.62 52 ALA B O 1
ATOM 1463 N N . GLU B 1 53 ? -0.015 3.221 13.68 1 97.62 53 GLU B N 1
ATOM 1464 C CA . GLU B 1 53 ? 0.044 3.699 15.062 1 97.62 53 GLU B CA 1
ATOM 1465 C C . GLU B 1 53 ? -0.706 5.02 15.219 1 97.62 53 GLU B C 1
ATOM 1467 O O . GLU B 1 53 ? -1.426 5.219 16.203 1 97.62 53 GLU B O 1
ATOM 1472 N N . ILE B 1 54 ? -0.521 5.895 14.273 1 98.19 54 ILE B N 1
ATOM 1473 C CA . ILE B 1 54 ? -1.19 7.191 14.281 1 98.19 54 ILE B CA 1
ATOM 1474 C C . ILE B 1 54 ? -2.703 6.988 14.25 1 98.19 54 ILE B C 1
ATOM 1476 O O . ILE B 1 54 ? -3.436 7.602 15.023 1 98.19 54 ILE B O 1
ATOM 1480 N N . ASP B 1 55 ? -3.156 6.121 13.398 1 97.69 55 ASP B N 1
ATOM 1481 C CA . ASP B 1 55 ? -4.582 5.828 13.305 1 97.69 55 ASP B CA 1
ATOM 1482 C C . ASP B 1 55 ? -5.109 5.25 14.617 1 97.69 55 ASP B C 1
ATOM 1484 O O . ASP B 1 55 ? -6.234 5.551 15.031 1 97.69 55 ASP B O 1
ATOM 1488 N N . ALA B 1 56 ? -4.309 4.441 15.219 1 96.81 56 ALA B N 1
ATOM 1489 C CA . ALA B 1 56 ? -4.691 3.826 16.484 1 96.81 56 ALA B CA 1
ATOM 1490 C C . ALA B 1 56 ? -4.871 4.879 17.578 1 96.81 56 ALA B C 1
ATOM 1492 O O . ALA B 1 56 ? -5.664 4.695 18.5 1 96.81 56 ALA B O 1
ATOM 1493 N N . ILE B 1 57 ? -4.152 5.945 17.469 1 96.56 57 ILE B N 1
ATOM 1494 C CA . ILE B 1 57 ? -4.254 7.039 18.422 1 96.56 57 ILE B CA 1
ATOM 1495 C C . ILE B 1 57 ? -5.496 7.875 18.125 1 96.56 57 ILE B C 1
ATOM 1497 O O . ILE B 1 57 ? -6.191 8.312 19.047 1 96.56 57 ILE B O 1
ATOM 1501 N N . ILE B 1 58 ? -5.824 8.055 16.875 1 97.31 58 ILE B N 1
ATOM 1502 C CA . ILE B 1 58 ? -6.914 8.914 16.438 1 97.31 58 ILE B CA 1
ATOM 1503 C C . ILE B 1 58 ? -8.25 8.234 16.719 1 97.31 58 ILE B C 1
ATOM 1505 O O . ILE B 1 58 ? -9.188 8.875 17.219 1 97.31 58 ILE B O 1
ATOM 1509 N N . GLU B 1 59 ? -8.312 6.996 16.516 1 96.06 59 GLU B N 1
ATOM 1510 C CA . GLU B 1 59 ? -9.562 6.25 16.453 1 96.06 59 GLU B CA 1
ATOM 1511 C C . GLU B 1 59 ? -10.328 6.352 17.766 1 96.06 59 GLU B C 1
ATOM 1513 O O . GLU B 1 59 ? -11.523 6.641 17.766 1 96.06 59 GLU B O 1
ATOM 1518 N N . PRO B 1 60 ? -9.664 6.109 18.891 1 94.5 60 PRO B N 1
ATOM 1519 C CA . PRO B 1 60 ? -10.391 6.164 20.172 1 94.5 60 PRO B CA 1
ATOM 1520 C C . PRO B 1 60 ? -10.906 7.566 20.484 1 94.5 60 PRO B C 1
ATOM 1522 O O . PRO B 1 60 ? -11.734 7.734 21.391 1 94.5 60 PRO B O 1
ATOM 1525 N N . ASN B 1 61 ? -10.422 8.586 19.844 1 94.62 61 ASN B N 1
ATOM 1526 C CA . ASN B 1 61 ? -10.781 9.961 20.172 1 94.62 61 ASN B CA 1
ATOM 1527 C C . ASN B 1 61 ? -11.828 10.516 19.203 1 94.62 61 ASN B C 1
ATOM 1529 O O . ASN B 1 61 ? -12.133 11.711 19.219 1 94.62 61 ASN B O 1
ATOM 1533 N N . LEU B 1 62 ? -12.281 9.602 18.328 1 93.81 62 LEU B N 1
ATOM 1534 C CA . LEU B 1 62 ? -13.359 9.953 17.422 1 93.81 62 LEU B CA 1
ATOM 1535 C C . LEU B 1 62 ? -14.719 9.695 18.062 1 93.81 62 LEU B C 1
ATOM 1537 O O . LEU B 1 62 ? -14.938 8.648 18.672 1 93.81 62 LEU B O 1
ATOM 1541 N N . ASP B 1 63 ? -15.484 10.625 18.312 1 85.25 63 ASP B N 1
ATOM 1542 C CA . ASP B 1 63 ? -16.797 10.484 18.938 1 85.25 63 ASP B CA 1
ATOM 1543 C C . ASP B 1 63 ? -17.781 9.805 17.984 1 85.25 63 ASP B C 1
ATOM 1545 O O . ASP B 1 63 ? -18.438 10.477 17.188 1 85.25 63 ASP B O 1
ATOM 1549 N N . ASN B 1 64 ? -17.922 8.508 18.078 1 80.75 64 ASN B N 1
ATOM 1550 C CA . ASN B 1 64 ? -18.953 7.762 17.375 1 80.75 64 ASN B CA 1
ATOM 1551 C C . ASN B 1 64 ? -18.688 7.723 15.875 1 80.75 64 ASN B C 1
ATOM 1553 O O . ASN B 1 64 ? -19.625 7.668 15.07 1 80.75 64 ASN B O 1
ATOM 1557 N N . TRP B 1 65 ? -17.578 8.188 15.391 1 82.88 65 TRP B N 1
ATOM 1558 C CA . TRP B 1 65 ? -17.219 8.102 13.977 1 82.88 65 TRP B CA 1
ATOM 1559 C C . TRP B 1 65 ? -16.156 7.031 13.75 1 82.88 65 TRP B C 1
ATOM 1561 O O . TRP B 1 65 ? -15.328 6.781 14.617 1 82.88 65 TRP B O 1
ATOM 1571 N N . ARG B 1 66 ? -16.344 6.473 12.602 1 91.19 66 ARG B N 1
ATOM 1572 C CA . ARG B 1 66 ? -15.281 5.586 12.133 1 91.19 66 ARG B CA 1
ATOM 1573 C C . ARG B 1 66 ? -14.242 6.359 11.32 1 91.19 66 ARG B C 1
ATOM 1575 O O . ARG B 1 66 ? -14.586 7.289 10.594 1 91.19 66 ARG B O 1
ATOM 1582 N N . ILE B 1 67 ? -13 5.996 11.508 1 94.69 67 ILE B N 1
ATOM 1583 C CA . ILE B 1 67 ? -11.891 6.703 10.883 1 94.69 67 ILE B CA 1
ATOM 1584 C C . ILE B 1 67 ? -12.039 6.648 9.359 1 94.69 67 ILE B C 1
ATOM 1586 O O . ILE B 1 67 ? -11.68 7.598 8.664 1 94.69 67 ILE B O 1
ATOM 1590 N N . ASP B 1 68 ? -12.648 5.543 8.836 1 91.5 68 ASP B N 1
ATOM 1591 C CA . ASP B 1 68 ? -12.773 5.367 7.395 1 91.5 68 ASP B CA 1
ATOM 1592 C C . ASP B 1 68 ? -13.883 6.25 6.828 1 91.5 68 ASP B C 1
ATOM 1594 O O . ASP B 1 68 ? -14.008 6.395 5.609 1 91.5 68 ASP B O 1
ATOM 1598 N N . ARG B 1 69 ? -14.664 6.852 7.645 1 92.31 69 ARG B N 1
ATOM 1599 C CA . ARG B 1 69 ? -15.758 7.707 7.211 1 92.31 69 ARG B CA 1
ATOM 1600 C C . ARG B 1 69 ? -15.336 9.172 7.188 1 92.31 69 ARG B C 1
ATOM 1602 O O . ARG B 1 69 ? -16.078 10.023 6.684 1 92.31 69 ARG B O 1
ATOM 1609 N N . LEU B 1 70 ? -14.219 9.469 7.723 1 94.25 70 LEU B N 1
ATOM 1610 C CA . LEU B 1 70 ? -13.727 10.844 7.711 1 94.25 70 LEU B CA 1
ATOM 1611 C C . LEU B 1 70 ? -13.383 11.289 6.293 1 94.25 70 LEU B C 1
ATOM 1613 O O . LEU B 1 70 ? -12.891 10.492 5.492 1 94.25 70 LEU B O 1
ATOM 1617 N N . ASN B 1 71 ? -13.742 12.594 6.074 1 93.25 71 ASN B N 1
ATOM 1618 C CA . ASN B 1 71 ? -13.234 13.094 4.805 1 93.25 71 ASN B CA 1
ATOM 1619 C C . ASN B 1 71 ? -11.703 13.039 4.754 1 93.25 71 ASN B C 1
ATOM 1621 O O . 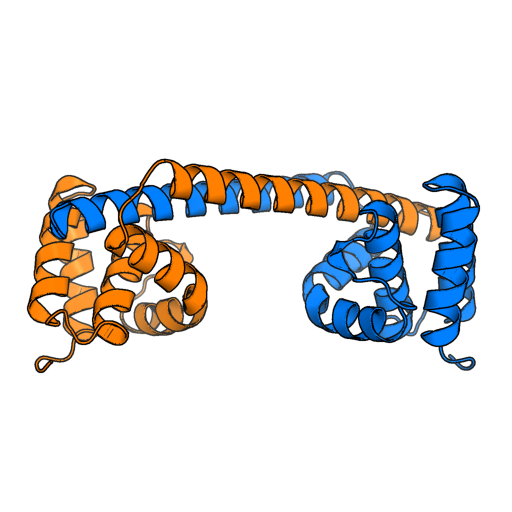ASN B 1 71 ? -11.039 13.195 5.781 1 93.25 71 ASN B O 1
ATOM 1625 N N . LYS B 1 72 ? -11.125 12.844 3.641 1 95.06 72 LYS B N 1
ATOM 1626 C CA . LYS B 1 72 ? -9.719 12.5 3.482 1 95.06 72 LYS B CA 1
ATOM 1627 C C . LYS B 1 72 ? -8.82 13.672 3.85 1 95.06 72 LYS B C 1
ATOM 1629 O O . LYS B 1 72 ? -7.707 13.484 4.348 1 95.06 72 LYS B O 1
ATOM 1634 N N . VAL B 1 73 ? -9.289 14.844 3.648 1 95.62 73 VAL B N 1
ATOM 1635 C CA . VAL B 1 73 ? -8.508 16.016 4.031 1 95.62 73 VAL B CA 1
ATOM 1636 C C . VAL B 1 73 ? -8.375 16.078 5.551 1 95.62 73 VAL B C 1
ATOM 1638 O O . VAL B 1 73 ? -7.27 16.25 6.078 1 95.62 73 VAL B O 1
ATOM 1641 N N . ASP B 1 74 ? -9.484 15.945 6.277 1 96.06 74 ASP B N 1
ATOM 1642 C CA . ASP B 1 74 ? -9.477 15.961 7.734 1 96.06 74 ASP B CA 1
ATOM 1643 C C . ASP B 1 74 ? -8.617 14.828 8.297 1 96.06 74 ASP B C 1
ATOM 1645 O O . ASP B 1 74 ? -7.852 15.031 9.242 1 96.06 74 ASP B O 1
ATOM 1649 N N . LEU B 1 75 ? -8.75 13.742 7.672 1 96.81 75 LEU B N 1
ATOM 1650 C CA . LEU B 1 75 ? -7.969 12.594 8.125 1 96.81 75 LEU B CA 1
ATOM 1651 C C . LEU B 1 75 ? -6.477 12.852 7.945 1 96.81 75 LEU B C 1
ATOM 1653 O O . LEU B 1 75 ? -5.684 12.578 8.852 1 96.81 75 LEU B O 1
ATOM 1657 N N . SER B 1 76 ? -6.125 13.344 6.773 1 97.94 76 SER B N 1
ATOM 1658 C CA . SER B 1 76 ? -4.727 13.656 6.504 1 97.94 76 SER B CA 1
ATOM 1659 C C . SER B 1 76 ? -4.188 14.688 7.492 1 97.94 76 SER B C 1
ATOM 1661 O O . SER B 1 76 ? -3.055 14.57 7.965 1 97.94 76 SER B O 1
ATOM 1663 N N . LEU B 1 77 ? -5.008 15.633 7.793 1 97.88 77 LEU B N 1
ATOM 1664 C CA . LEU B 1 77 ? -4.605 16.672 8.742 1 97.88 77 LEU B CA 1
ATOM 1665 C C . LEU B 1 77 ? -4.441 16.094 10.141 1 97.88 77 LEU B C 1
ATOM 1667 O O . LEU B 1 77 ? -3.479 16.422 10.844 1 97.88 77 LEU B O 1
ATOM 1671 N N . LEU B 1 78 ? -5.344 15.242 10.578 1 97.69 78 LEU B N 1
ATOM 1672 C CA . LEU B 1 78 ? -5.246 14.602 11.883 1 97.69 78 LEU B CA 1
ATOM 1673 C C . LEU B 1 78 ? -3.973 13.766 11.984 1 97.69 78 LEU B C 1
ATOM 1675 O O . LEU B 1 78 ? -3.252 13.844 12.977 1 97.69 78 LEU B O 1
ATOM 1679 N N . ARG B 1 79 ? -3.732 13.062 10.922 1 98.38 79 ARG B N 1
ATOM 1680 C CA . ARG B 1 79 ? -2.535 12.227 10.914 1 98.38 79 ARG B CA 1
ATOM 1681 C C . ARG B 1 79 ? -1.273 13.078 11 1 98.38 79 ARG B C 1
ATOM 1683 O O . ARG B 1 79 ? -0.35 12.758 11.75 1 98.38 79 ARG B O 1
ATOM 1690 N N . LEU B 1 80 ? -1.302 14.086 10.242 1 98.44 80 LEU B N 1
ATOM 1691 C CA . LEU B 1 80 ? -0.176 15.016 10.258 1 98.44 80 LEU B CA 1
ATOM 1692 C C . LEU B 1 80 ? 0.031 15.594 11.648 1 98.44 80 LEU B C 1
ATOM 1694 O O . LEU B 1 80 ? 1.153 15.609 12.164 1 98.44 80 LEU B O 1
ATOM 1698 N N . SER B 1 81 ? -0.999 16.031 12.297 1 98.06 81 SER B N 1
ATOM 1699 C CA . SER B 1 81 ? -0.947 16.672 13.609 1 98.06 81 SER B CA 1
ATOM 1700 C C . SER B 1 81 ? -0.505 15.688 14.68 1 98.06 81 SER B C 1
ATOM 1702 O O . SER B 1 81 ? 0.336 16.016 15.523 1 98.06 81 SER B O 1
ATOM 1704 N N . VAL B 1 82 ? -1.041 14.531 14.648 1 98 82 VAL B N 1
ATOM 1705 C CA . VAL B 1 82 ? -0.704 13.523 15.641 1 98 82 VAL B CA 1
ATOM 1706 C C . VAL B 1 82 ? 0.765 13.125 15.5 1 98 82 VAL B C 1
ATOM 1708 O O . VAL B 1 82 ? 1.45 12.898 16.5 1 98 82 VAL B O 1
ATOM 1711 N N . TYR B 1 83 ? 1.232 13.086 14.266 1 98.44 83 TYR B N 1
ATOM 1712 C CA . TYR B 1 83 ? 2.648 12.805 14.062 1 98.44 83 TYR B CA 1
ATOM 1713 C C . TYR B 1 83 ? 3.52 13.859 14.734 1 98.44 83 TYR B C 1
ATOM 1715 O O . TYR B 1 83 ? 4.473 13.523 15.445 1 98.44 83 TYR B O 1
ATOM 1723 N N . GLU B 1 84 ? 3.17 15.117 14.547 1 97.56 84 GLU B N 1
ATOM 1724 C CA . GLU B 1 84 ? 3.945 16.188 15.156 1 97.56 84 GLU B CA 1
ATOM 1725 C C . GLU B 1 84 ? 3.914 16.094 16.672 1 97.56 84 GLU B C 1
ATOM 1727 O O . GLU B 1 84 ? 4.953 16.203 17.328 1 97.56 84 GLU B O 1
ATOM 1732 N N . ILE B 1 85 ? 2.805 15.852 17.141 1 96.5 85 ILE B N 1
ATOM 1733 C CA . ILE B 1 85 ? 2.586 15.844 18.594 1 96.5 85 ILE B CA 1
ATOM 1734 C C . ILE B 1 85 ? 3.33 14.664 19.219 1 96.5 85 ILE B C 1
ATOM 1736 O O . ILE B 1 85 ? 3.982 14.82 20.25 1 96.5 85 ILE B O 1
ATOM 1740 N N . LYS B 1 86 ? 3.283 13.609 18.594 1 95.94 86 LYS B N 1
ATOM 1741 C CA . LYS B 1 86 ? 3.783 12.375 19.203 1 95.94 86 LYS B CA 1
ATOM 1742 C C . LYS B 1 86 ? 5.277 12.203 18.938 1 95.94 86 LYS B C 1
ATOM 1744 O O . LYS B 1 86 ? 6.012 11.719 19.797 1 95.94 86 LYS B O 1
ATOM 1749 N N . TYR B 1 87 ? 5.773 12.672 17.781 1 96.69 87 TYR B N 1
ATOM 1750 C CA . TYR B 1 87 ? 7.094 12.211 17.375 1 96.69 87 TYR B CA 1
ATOM 1751 C C . TYR B 1 87 ? 8.07 13.375 17.281 1 96.69 87 TYR B C 1
ATOM 1753 O O . TYR B 1 87 ? 9.289 13.172 17.234 1 96.69 87 TYR B O 1
ATOM 1761 N N . LEU B 1 88 ? 7.57 14.562 17.203 1 96.12 88 LEU B N 1
ATOM 1762 C CA . LEU B 1 88 ? 8.484 15.695 17.062 1 96.12 88 LEU B CA 1
ATOM 1763 C C . LEU B 1 88 ? 8.57 16.484 18.375 1 96.12 88 LEU B C 1
ATOM 1765 O O . LEU B 1 88 ? 7.695 17.312 18.656 1 96.12 88 LEU B O 1
ATOM 1769 N N . ASP B 1 89 ? 9.68 16.406 19.016 1 93.31 89 ASP B N 1
ATOM 1770 C CA . ASP B 1 89 ? 9.859 17 20.344 1 93.31 89 ASP B CA 1
ATOM 1771 C C . ASP B 1 89 ? 10.164 18.5 20.234 1 93.31 89 ASP B C 1
ATOM 1773 O O . ASP B 1 89 ? 9.992 19.234 21.203 1 93.31 89 ASP B O 1
ATOM 1777 N N . ASP B 1 90 ? 10.562 18.922 19.125 1 94.31 90 ASP B N 1
ATOM 1778 C CA . ASP B 1 90 ? 10.945 20.312 18.953 1 94.31 90 ASP B CA 1
ATOM 1779 C C . ASP B 1 90 ? 9.734 21.188 18.641 1 94.31 90 ASP B C 1
ATOM 1781 O O . ASP B 1 90 ? 9.852 22.406 18.516 1 94.31 90 ASP B O 1
ATOM 1785 N N . VAL B 1 91 ? 8.562 20.562 18.516 1 95 91 VAL B N 1
ATOM 1786 C CA . VAL B 1 91 ? 7.324 21.297 18.266 1 95 91 VAL B CA 1
ATOM 1787 C C . VAL B 1 91 ? 6.398 21.172 19.469 1 95 91 VAL B C 1
ATOM 1789 O O . VAL B 1 91 ? 5.902 20.094 19.781 1 95 91 VAL B O 1
ATOM 1792 N N . PRO B 1 92 ? 6.168 22.266 20.141 1 94.62 92 PRO B N 1
ATOM 1793 C CA . PRO B 1 92 ? 5.219 22.219 21.25 1 94.62 92 PRO B CA 1
ATOM 1794 C C . PRO B 1 92 ? 3.832 21.734 20.828 1 94.62 92 PRO B C 1
ATOM 1796 O O . PRO B 1 92 ? 3.361 22.094 19.75 1 94.62 92 PRO B O 1
ATOM 1799 N N . ASN B 1 93 ? 3.193 20.938 21.688 1 95.12 93 ASN B N 1
ATOM 1800 C CA . ASN B 1 93 ? 1.877 20.391 21.391 1 95.12 93 ASN B CA 1
ATOM 1801 C C . ASN B 1 93 ? 0.873 21.5 21.047 1 95.12 93 ASN B C 1
ATOM 1803 O O . ASN B 1 93 ? 0.096 21.359 20.109 1 95.12 93 ASN B O 1
ATOM 1807 N N . ARG B 1 94 ? 0.948 22.562 21.781 1 93.44 94 ARG B N 1
ATOM 1808 C CA . ARG B 1 94 ? 0.018 23.672 21.594 1 93.44 94 ARG B CA 1
ATOM 1809 C C . ARG B 1 94 ? 0.19 24.281 20.203 1 93.44 94 ARG B C 1
ATOM 1811 O O . ARG B 1 94 ? -0.786 24.719 19.578 1 93.44 94 ARG B O 1
ATOM 1818 N N . VAL B 1 95 ? 1.379 24.344 19.781 1 94.75 95 VAL B N 1
ATOM 1819 C CA . VAL B 1 95 ? 1.659 24.906 18.453 1 94.75 95 VAL B CA 1
ATOM 1820 C C . VAL B 1 95 ? 1.079 24 17.375 1 94.75 95 VAL B C 1
ATOM 1822 O O . VAL B 1 95 ? 0.405 24.469 16.453 1 94.75 95 VAL B O 1
ATOM 1825 N N . SER B 1 96 ? 1.359 22.719 17.469 1 95.94 96 SER B N 1
ATOM 1826 C CA . SER B 1 96 ? 0.824 21.766 16.5 1 95.94 96 SER B CA 1
ATOM 1827 C C . SER B 1 96 ? -0.698 21.844 16.438 1 95.94 96 SER B C 1
ATOM 1829 O O . SER B 1 96 ? -1.284 21.859 15.359 1 95.94 96 SER B O 1
ATOM 1831 N N . LEU B 1 97 ? -1.294 21.875 17.609 1 95.31 97 LEU B N 1
ATOM 1832 C CA . LEU B 1 97 ? -2.748 21.953 17.703 1 95.31 97 LEU B CA 1
ATOM 1833 C C . LEU B 1 97 ? -3.266 23.219 17.047 1 95.31 97 LEU B C 1
ATOM 1835 O O . LEU B 1 97 ? -4.156 23.172 16.188 1 95.31 97 LEU B O 1
ATOM 1839 N N . ASN B 1 98 ? -2.711 24.406 17.359 1 95 98 ASN B N 1
ATOM 1840 C CA . ASN B 1 98 ? -3.162 25.688 16.828 1 95 98 ASN B CA 1
ATOM 1841 C C . ASN B 1 98 ? -2.977 25.766 15.32 1 95 98 ASN B C 1
ATOM 1843 O O . ASN B 1 98 ? -3.859 26.25 14.609 1 95 98 ASN B O 1
ATOM 1847 N N . GLU B 1 99 ? -1.839 25.328 14.922 1 96.19 99 GLU B N 1
ATOM 1848 C CA . GLU B 1 99 ? -1.584 25.328 13.484 1 96.19 99 GLU B CA 1
ATOM 1849 C C . GLU B 1 99 ? -2.58 24.438 12.742 1 96.19 99 GLU B C 1
ATOM 1851 O O . GLU B 1 99 ? -3.049 24.797 11.664 1 96.19 99 GLU B O 1
ATOM 1856 N N . SER B 1 100 ? -2.85 23.312 13.328 1 96.62 100 SER B N 1
ATOM 1857 C CA . SER B 1 100 ? -3.797 22.391 12.703 1 96.62 100 SER B CA 1
ATOM 1858 C C . SER B 1 100 ? -5.176 23.016 12.57 1 96.62 100 SER B C 1
ATOM 1860 O O . SER B 1 100 ? -5.844 22.859 11.547 1 96.62 100 SER B O 1
ATOM 1862 N N . ILE B 1 101 ? -5.578 23.719 13.547 1 95.06 101 ILE B N 1
ATOM 1863 C CA . ILE B 1 101 ? -6.875 24.391 13.547 1 95.06 101 ILE B CA 1
ATOM 1864 C C . ILE B 1 101 ? -6.906 25.453 12.445 1 95.06 101 ILE B C 1
ATOM 1866 O O . ILE B 1 101 ? -7.879 25.547 11.695 1 95.06 101 ILE B O 1
ATOM 1870 N N . GLU B 1 102 ? -5.891 26.203 12.336 1 95.56 102 GLU B N 1
ATOM 1871 C CA . GLU B 1 102 ? -5.812 27.234 11.32 1 95.56 102 GLU B CA 1
ATOM 1872 C C . GLU B 1 102 ? -5.812 26.641 9.914 1 95.56 102 GLU B C 1
ATOM 1874 O O . GLU B 1 102 ? -6.484 27.156 9.016 1 95.56 102 GLU B O 1
ATOM 1879 N N . ILE B 1 103 ? -5.074 25.578 9.75 1 96.75 103 ILE B N 1
ATOM 1880 C CA . ILE B 1 103 ? -5.016 24.922 8.453 1 96.75 103 ILE B CA 1
ATOM 1881 C C . ILE B 1 103 ? -6.387 24.344 8.102 1 96.75 103 ILE B C 1
ATOM 1883 O O . ILE B 1 103 ? -6.824 24.422 6.953 1 96.75 103 ILE B O 1
ATOM 1887 N N . ALA B 1 104 ? -7.062 23.797 9.086 1 96.19 104 ALA B N 1
ATOM 1888 C CA . ALA B 1 104 ? -8.398 23.25 8.867 1 96.19 104 ALA B CA 1
ATOM 1889 C C . ALA B 1 104 ? -9.359 24.344 8.383 1 96.19 104 ALA B C 1
ATOM 1891 O O . ALA B 1 104 ? -10.219 24.078 7.531 1 96.19 104 ALA B O 1
ATOM 1892 N N . LYS B 1 105 ? -9.25 25.531 8.852 1 94.19 105 LYS B N 1
ATOM 1893 C CA . LYS B 1 105 ? -10.102 26.656 8.453 1 94.19 105 LYS B CA 1
ATOM 1894 C C . LYS B 1 105 ? -9.906 27 6.98 1 94.19 105 LYS B C 1
ATOM 1896 O O . LYS B 1 105 ? -10.844 27.422 6.305 1 94.19 105 LYS B O 1
ATOM 1901 N N . ILE B 1 106 ? -8.781 26.781 6.516 1 93.75 106 ILE B N 1
ATOM 1902 C CA . ILE B 1 106 ? -8.43 27.156 5.152 1 93.75 106 ILE B CA 1
ATOM 1903 C C . ILE B 1 106 ? -8.812 26.031 4.195 1 93.75 106 ILE B C 1
ATOM 1905 O O . ILE B 1 106 ? -9.359 26.281 3.119 1 93.75 106 ILE B O 1
ATOM 1909 N N . TYR B 1 107 ? -8.555 24.797 4.531 1 93.56 107 TYR B N 1
ATOM 1910 C CA . TYR B 1 107 ? -8.641 23.672 3.604 1 93.56 107 TYR B CA 1
ATOM 1911 C C . TYR B 1 107 ? -9.938 22.906 3.807 1 93.56 107 TYR B C 1
ATOM 1913 O O . TYR B 1 107 ? -10.281 22.031 3.004 1 93.56 107 TYR B O 1
ATOM 1921 N N . SER B 1 108 ? -10.547 23.156 4.859 1 91.31 108 SER B N 1
ATOM 1922 C CA . SER B 1 108 ? -11.82 22.5 5.148 1 91.31 108 SER B CA 1
ATOM 1923 C C . SER B 1 108 ? -12.898 23.531 5.477 1 91.31 108 SER B C 1
ATOM 1925 O O . SER B 1 108 ? -13.039 24.531 4.781 1 91.31 108 SER B O 1
ATOM 1927 N N . ASP B 1 109 ? -13.766 23.234 6.41 1 89.38 109 ASP B N 1
ATOM 1928 C CA . ASP B 1 109 ? -14.797 24.188 6.824 1 89.38 109 ASP B CA 1
ATOM 1929 C C . ASP B 1 109 ? -14.797 24.375 8.336 1 89.38 109 ASP B C 1
ATOM 1931 O O . ASP B 1 109 ? -13.93 23.844 9.039 1 89.38 109 ASP B O 1
ATOM 1935 N N . GLU B 1 110 ? -15.617 25.297 8.734 1 89.94 110 GLU B N 1
ATOM 1936 C CA . GLU B 1 110 ? -15.664 25.625 10.156 1 89.94 110 GLU B CA 1
ATOM 1937 C C . GLU B 1 110 ? -16.016 24.406 11 1 89.94 110 GLU B C 1
ATOM 1939 O O . GLU B 1 110 ? -15.492 24.25 12.109 1 89.94 110 GLU B O 1
ATOM 1944 N N . LYS B 1 111 ? -16.828 23.625 10.477 1 91.56 111 LYS B N 1
ATOM 1945 C CA . LYS B 1 111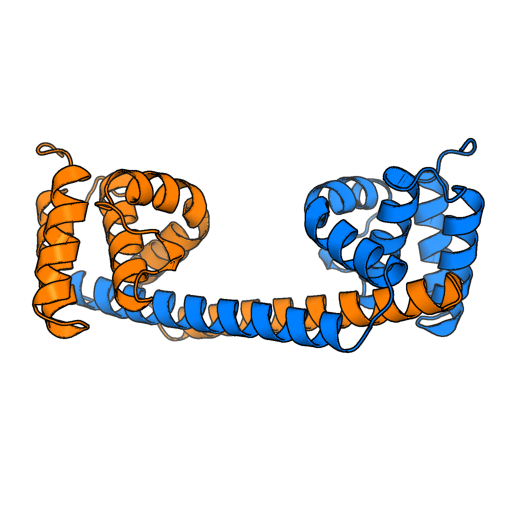 ? -17.203 22.406 11.195 1 91.56 111 LYS B CA 1
ATOM 1946 C C . LYS B 1 111 ? -16.016 21.484 11.367 1 91.56 111 LYS B C 1
ATOM 1948 O O . LYS B 1 111 ? -15.805 20.906 12.445 1 91.56 111 LYS B O 1
ATOM 1953 N N . SER B 1 112 ? -15.211 21.406 10.375 1 91.88 112 SER B N 1
ATOM 1954 C CA . SER B 1 112 ? -14.016 20.578 10.414 1 91.88 112 SER B CA 1
ATOM 1955 C C . SER B 1 112 ? -13.016 21.094 11.438 1 91.88 112 SER B C 1
ATOM 1957 O O . SER B 1 112 ? -12.398 20.312 12.164 1 91.88 112 SER B O 1
ATOM 1959 N N . SER B 1 113 ? -12.898 22.422 11.383 1 95.06 113 SER B N 1
ATOM 1960 C CA . SER B 1 113 ? -11.961 23.016 12.328 1 95.06 113 SER B CA 1
ATOM 1961 C C . SER B 1 113 ? -12.336 22.688 13.773 1 95.06 113 SER B C 1
ATOM 1963 O O . SER B 1 113 ? -11.461 22.375 14.586 1 95.06 113 SER B O 1
ATOM 1965 N N . LYS B 1 114 ? -13.562 22.75 14.078 1 94.56 114 LYS B N 1
ATOM 1966 C CA . LYS B 1 114 ? -14.039 22.422 15.414 1 94.56 114 LYS B CA 1
ATOM 1967 C C . LYS B 1 114 ? -13.844 20.938 15.719 1 94.56 114 LYS B C 1
ATOM 1969 O O . LYS B 1 114 ? -13.469 20.578 16.828 1 94.56 114 LYS B O 1
ATOM 1974 N N . PHE B 1 115 ? -14.18 20.188 14.734 1 94.56 115 PHE B N 1
ATOM 1975 C CA . PHE B 1 115 ? -14.023 18.75 14.844 1 94.56 115 PHE B CA 1
ATOM 1976 C C . PHE B 1 115 ? -12.57 18.391 15.117 1 94.56 115 PHE B C 1
ATOM 1978 O O . PHE B 1 115 ? -12.273 17.609 16.031 1 94.56 115 PHE B O 1
ATOM 1985 N N . ILE B 1 116 ? -11.648 18.906 14.367 1 94.94 116 ILE B N 1
ATOM 1986 C CA . ILE B 1 116 ? -10.211 18.656 14.492 1 94.94 116 ILE B CA 1
ATOM 1987 C C . ILE B 1 116 ? -9.734 19.094 15.875 1 94.94 116 ILE B C 1
ATOM 1989 O O . ILE B 1 116 ? -8.977 18.359 16.531 1 94.94 116 ILE B O 1
ATOM 1993 N N . ASN B 1 117 ? -10.188 20.25 16.328 1 94.56 117 ASN B N 1
ATOM 1994 C CA . ASN B 1 117 ? -9.844 20.734 17.656 1 94.56 117 ASN B CA 1
ATOM 1995 C C . ASN B 1 117 ? -10.305 19.766 18.75 1 94.56 117 ASN B C 1
ATOM 1997 O O . ASN B 1 117 ? -9.562 19.469 19.672 1 94.56 117 ASN B O 1
ATOM 2001 N N . GLY B 1 118 ? -11.5 19.328 18.609 1 93.75 118 GLY B N 1
ATOM 2002 C CA . GLY B 1 118 ? -12.031 18.391 19.578 1 93.75 118 GLY B CA 1
ATOM 2003 C C . GLY B 1 118 ? -11.219 17.109 19.688 1 93.75 118 GLY B C 1
ATOM 2004 O O . GLY B 1 118 ? -10.93 16.641 20.781 1 93.75 118 GLY B O 1
ATOM 2005 N N . VAL B 1 119 ? -10.828 16.594 18.578 1 95.38 119 VAL B N 1
ATOM 2006 C CA . VAL B 1 119 ? -10.086 15.336 18.531 1 95.38 119 VAL B CA 1
ATOM 2007 C C . VAL B 1 119 ? -8.68 15.555 19.078 1 95.38 119 VAL B C 1
ATOM 2009 O O . VAL B 1 119 ? -8.227 14.812 19.953 1 95.38 119 VAL B O 1
ATOM 2012 N N . LEU B 1 120 ? -7.996 16.609 18.594 1 96.06 120 LEU B N 1
ATOM 2013 C CA . LEU B 1 120 ? -6.594 16.828 18.922 1 96.06 120 LEU B CA 1
ATOM 2014 C C . LEU B 1 120 ? -6.438 17.281 20.375 1 96.06 120 LEU B C 1
ATOM 2016 O O . LEU B 1 120 ? -5.43 16.984 21.016 1 96.06 120 LEU B O 1
ATOM 2020 N N . ALA B 1 121 ? -7.391 18.047 20.891 1 92.69 121 ALA B N 1
ATOM 2021 C CA . ALA B 1 121 ? -7.336 18.5 22.266 1 92.69 121 ALA B CA 1
ATOM 2022 C C . ALA B 1 121 ? -7.305 17.328 23.234 1 92.69 121 ALA B C 1
ATOM 2024 O O . ALA B 1 121 ? -6.684 17.391 24.297 1 92.69 121 ALA B O 1
ATOM 2025 N N . ASN B 1 122 ? -7.926 16.266 22.844 1 91.94 122 ASN B N 1
ATOM 2026 C CA . ASN B 1 122 ? -7.961 15.055 23.672 1 91.94 122 ASN B CA 1
ATOM 2027 C C . ASN B 1 122 ? -6.66 14.266 23.562 1 91.94 122 ASN B C 1
ATOM 2029 O O . ASN B 1 122 ? -6.293 13.539 24.484 1 91.94 122 ASN B O 1
ATOM 2033 N N . ILE B 1 123 ? -6.051 14.359 22.438 1 91.75 123 ILE B N 1
ATOM 2034 C CA . ILE B 1 123 ? -4.836 13.602 22.172 1 91.75 123 ILE B CA 1
ATOM 2035 C C . ILE B 1 123 ? -3.627 14.336 22.75 1 91.75 123 ILE B C 1
ATOM 2037 O O . ILE B 1 123 ? -2.727 13.711 23.312 1 91.75 123 ILE B O 1
ATOM 2041 N N . ALA B 1 124 ? -3.609 15.648 22.484 1 83.12 124 ALA B N 1
ATOM 2042 C CA . ALA B 1 124 ? -2.451 16.469 22.844 1 83.12 124 ALA B CA 1
ATOM 2043 C C . ALA B 1 124 ? -2.385 16.688 24.344 1 83.12 124 ALA B C 1
ATOM 2045 O O . ALA B 1 124 ? -3.277 17.312 24.938 1 83.12 124 ALA B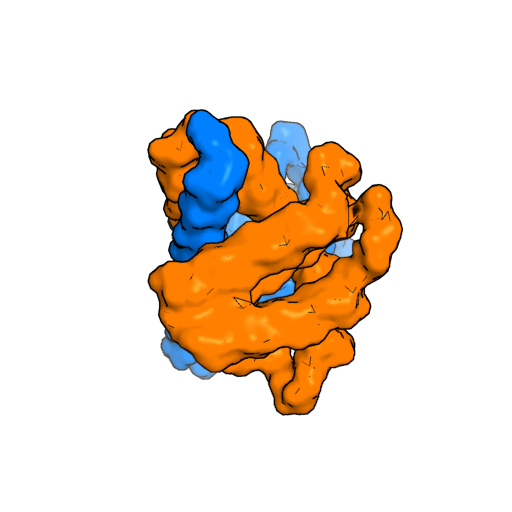 O 1
ATOM 2046 N N . PRO B 1 125 ? -1.463 15.938 24.984 1 72.19 125 PRO B N 1
ATOM 2047 C CA . PRO B 1 125 ? -1.293 16.266 26.391 1 72.19 125 PRO B CA 1
ATOM 2048 C C . PRO B 1 125 ? -0.901 17.734 26.609 1 72.19 125 PRO B C 1
ATOM 2050 O O . PRO B 1 125 ? -0.377 18.375 25.703 1 72.19 125 PRO B O 1
ATOM 2053 N N . GLU B 1 126 ? -1.478 18.438 27.672 1 62.94 126 GLU B N 1
ATOM 2054 C CA . GLU B 1 126 ? -1.161 19.812 28.031 1 62.94 126 GLU B CA 1
ATOM 2055 C C . GLU B 1 126 ? 0.337 20.078 27.906 1 62.94 126 GLU B C 1
ATOM 2057 O O . GLU B 1 126 ? 0.748 21.156 27.469 1 62.94 126 GLU B O 1
ATOM 2062 N N . ASP B 1 127 ? 1.274 19.25 28.438 1 60.47 127 ASP B N 1
ATOM 2063 C CA . ASP B 1 127 ? 2.676 19.625 28.609 1 60.47 127 ASP B CA 1
ATOM 2064 C C . ASP B 1 127 ? 3.561 18.938 27.578 1 60.47 127 ASP B C 1
ATOM 2066 O O . ASP B 1 127 ? 3.404 17.75 27.312 1 60.47 127 ASP B O 1
ATOM 2070 N N . LYS B 1 128 ? 3.945 19.609 26.5 1 56.53 128 LYS B N 1
ATOM 2071 C CA . LYS B 1 128 ? 5.266 19.25 26 1 56.53 128 LYS B CA 1
ATOM 2072 C C . LYS B 1 128 ? 6.336 20.203 26.516 1 56.53 128 LYS B C 1
ATOM 2074 O O . LYS B 1 128 ? 6.051 21.375 26.797 1 56.53 128 LYS B O 1
#